Protein AF-A0A3B0WDI8-F1 (afdb_monomer)

Foldseek 3Di:
DKDKDAQCAEPVRLCRLVVVLVVVVVPEPQQFKKWKWAQPPDPPTDIDIDGSVCRSVDDGGRRIMMITHDNQWDDDPNDTDRDDPCPVVPCPVDDDDDPPDDDDDDPPCPPQNLLLVQQVVQQVDQPDDLVNSCVVSVHASLVSLVSQQPADPVRHSHLKHKFWQQDFPVVCLVLQLQLAWKWKWAADPVGDIDTDTAGSVQFDDDPQWTWGDDPPDIDIQRNVQFDIKMFMGRHLQWTKIFTGGPRSHGSMMMTFDDDPSHGDPRSVVSSVVCRVVRRDNPDDPD

Structure (mmCIF, N/CA/C/O backbone):
data_AF-A0A3B0WDI8-F1
#
_entry.id   AF-A0A3B0WDI8-F1
#
loop_
_atom_site.group_PDB
_atom_site.id
_atom_site.type_symbol
_atom_site.label_atom_id
_atom_site.label_alt_id
_atom_site.label_comp_id
_atom_site.label_asym_id
_atom_site.label_entity_id
_atom_site.label_seq_id
_atom_site.pdbx_PDB_ins_code
_atom_site.Cartn_x
_atom_site.Cartn_y
_atom_site.Cartn_z
_atom_site.occupancy
_atom_site.B_iso_or_equiv
_atom_site.auth_seq_id
_atom_site.auth_comp_id
_atom_site.auth_asym_id
_atom_site.auth_atom_id
_atom_site.pdbx_PDB_model_num
ATOM 1 N N . PHE A 1 1 ? -14.270 -6.058 16.116 1.00 86.12 1 PHE A N 1
ATOM 2 C CA . PHE A 1 1 ? -13.715 -5.374 17.309 1.00 86.12 1 PHE A CA 1
ATOM 3 C C . PHE A 1 1 ? -14.817 -4.843 18.223 1.00 86.12 1 PHE A C 1
ATOM 5 O O . PHE A 1 1 ? -15.905 -4.541 17.734 1.00 86.12 1 PHE A O 1
ATOM 12 N N . VAL A 1 2 ? -14.552 -4.747 19.533 1.00 94.25 2 VAL A N 1
ATOM 13 C CA . VAL A 1 2 ? -15.411 -4.011 20.490 1.00 94.25 2 VAL A CA 1
ATOM 14 C C . VAL A 1 2 ? -15.260 -2.514 20.213 1.00 94.25 2 VAL A C 1
ATOM 16 O O . VAL A 1 2 ? -14.166 -2.076 19.867 1.00 94.25 2 VAL A O 1
ATOM 19 N N . VAL A 1 3 ? -16.345 -1.747 20.315 1.00 97.19 3 VAL A N 1
ATOM 20 C CA . VAL A 1 3 ? -16.342 -0.291 20.087 1.00 97.19 3 VAL A CA 1
ATOM 21 C C . VAL A 1 3 ? -16.617 0.418 21.405 1.00 97.19 3 VAL A C 1
ATOM 23 O O . VAL A 1 3 ? -17.518 0.017 22.133 1.00 97.19 3 VAL A O 1
ATOM 26 N N . ALA A 1 4 ? -15.856 1.469 21.703 1.00 97.12 4 ALA A N 1
ATOM 27 C CA . ALA A 1 4 ? -16.081 2.327 22.859 1.00 97.12 4 ALA A CA 1
ATOM 28 C C . ALA A 1 4 ? -16.393 3.750 22.388 1.00 97.12 4 ALA A C 1
ATOM 30 O O . ALA A 1 4 ? -15.602 4.352 21.665 1.00 97.12 4 ALA A O 1
ATOM 31 N N . LEU A 1 5 ? -17.537 4.289 22.808 1.00 95.75 5 LEU A N 1
ATOM 32 C CA . LEU A 1 5 ? -17.910 5.681 22.581 1.00 95.75 5 LEU A CA 1
ATOM 33 C C . LEU A 1 5 ? -17.775 6.446 23.896 1.00 95.75 5 LEU A C 1
ATOM 35 O O . LEU A 1 5 ? -18.493 6.173 24.859 1.00 95.75 5 LEU A O 1
ATOM 39 N N . TYR A 1 6 ? -16.855 7.404 23.929 1.00 93.81 6 TYR A N 1
ATOM 40 C CA . TYR A 1 6 ? -16.596 8.252 25.089 1.00 93.81 6 TYR A CA 1
ATOM 41 C C . TYR A 1 6 ? -17.219 9.635 24.893 1.00 93.81 6 TYR A C 1
ATOM 43 O O . TYR A 1 6 ? -17.096 10.227 23.822 1.00 93.81 6 TYR A O 1
ATOM 51 N N . ASN A 1 7 ? -17.894 10.150 25.923 1.00 92.62 7 ASN A N 1
ATOM 52 C CA . ASN A 1 7 ? -18.640 11.413 25.885 1.00 92.62 7 ASN A CA 1
ATOM 53 C C . ASN A 1 7 ? -19.560 11.544 24.648 1.00 92.62 7 ASN A C 1
ATOM 55 O O . ASN A 1 7 ? -19.530 12.566 23.951 1.00 92.62 7 ASN A O 1
ATOM 59 N N . PRO A 1 8 ? -20.391 10.525 24.358 1.00 88.38 8 PRO A N 1
ATOM 60 C CA . PRO A 1 8 ? -21.071 10.377 23.072 1.00 88.38 8 PRO A CA 1
ATOM 61 C C . PRO A 1 8 ? -22.206 11.381 22.844 1.00 88.38 8 PRO A C 1
ATOM 63 O O . PRO A 1 8 ? -22.668 11.533 21.715 1.00 88.38 8 PRO A O 1
ATOM 66 N N . LYS A 1 9 ? -22.685 12.050 23.901 1.00 89.31 9 LYS A N 1
ATOM 67 C CA . LYS A 1 9 ? -23.821 12.971 23.826 1.00 89.31 9 LYS A CA 1
ATOM 68 C C . LYS A 1 9 ? -23.588 14.216 24.672 1.00 89.31 9 LYS A C 1
ATOM 70 O O . LYS A 1 9 ? -23.188 14.136 25.829 1.00 89.31 9 LYS A O 1
ATOM 75 N N . SER A 1 10 ? -23.867 15.382 24.103 1.00 87.81 10 SER A N 1
ATOM 76 C CA . SER A 1 10 ? -23.916 16.666 24.819 1.00 87.81 10 SER A CA 1
ATOM 77 C C . SER A 1 10 ? -25.180 17.431 24.428 1.00 87.81 10 SER A C 1
ATOM 79 O O . SER A 1 10 ? -25.917 16.983 23.554 1.00 87.81 10 SER A O 1
ATOM 81 N N . GLY A 1 11 ? -25.429 18.601 25.029 1.00 80.31 11 GLY A N 1
ATOM 82 C CA . GLY A 1 11 ? -26.616 19.408 24.706 1.00 80.31 11 GLY A CA 1
ATOM 83 C C . GLY A 1 11 ? -26.749 19.761 23.216 1.00 80.31 11 GLY A C 1
ATOM 84 O O . GLY A 1 11 ? -27.857 19.808 22.700 1.00 80.31 11 GLY A O 1
ATOM 85 N N . ARG A 1 12 ? -25.625 19.939 22.504 1.00 81.38 12 ARG A N 1
ATOM 86 C CA . ARG A 1 12 ? -25.597 20.256 21.059 1.00 81.38 12 ARG A CA 1
ATOM 87 C C . ARG A 1 12 ? -25.433 19.026 20.154 1.00 81.38 12 ARG A C 1
ATOM 89 O O . ARG A 1 12 ? -25.684 19.119 18.960 1.00 81.38 12 ARG A O 1
ATOM 96 N N . ARG A 1 13 ? -24.973 17.892 20.696 1.00 81.69 13 ARG A N 1
ATOM 97 C CA . ARG A 1 13 ? -24.629 16.667 19.950 1.00 81.69 13 ARG A CA 1
ATOM 98 C C . ARG A 1 13 ? -25.499 15.520 20.434 1.00 81.69 13 ARG A C 1
ATOM 100 O O . ARG A 1 13 ? -25.087 14.743 21.292 1.00 81.69 13 ARG A O 1
ATOM 107 N N . THR A 1 14 ? -26.736 15.491 19.959 1.00 84.88 14 THR A N 1
ATOM 108 C CA . THR A 1 14 ? -27.755 14.540 20.418 1.00 84.88 14 THR A CA 1
ATOM 109 C C . THR A 1 14 ? -28.024 13.415 19.423 1.00 84.88 14 THR A C 1
ATOM 111 O O . THR A 1 14 ? -28.445 12.344 19.853 1.00 84.88 14 THR A O 1
ATOM 114 N N . GLN A 1 15 ? -27.745 13.628 18.132 1.00 88.81 15 GLN A N 1
ATOM 115 C CA . GLN A 1 15 ? -28.073 12.696 17.044 1.00 88.81 15 GLN A CA 1
ATOM 116 C C . GLN A 1 15 ? -26.987 11.646 16.781 1.00 88.81 15 GLN A C 1
ATOM 118 O O . GLN A 1 15 ? -27.281 10.564 16.287 1.00 88.81 15 GLN A O 1
ATOM 123 N N . GLN A 1 16 ? -25.735 11.918 17.152 1.00 90.62 16 GLN A N 1
ATOM 124 C CA . GLN A 1 16 ? -24.590 11.053 16.851 1.00 90.62 16 GLN A CA 1
ATOM 125 C C . GLN A 1 16 ? -24.744 9.650 17.445 1.00 90.62 16 GLN A C 1
ATOM 127 O O . GLN A 1 16 ? -24.343 8.678 16.818 1.00 90.62 16 GLN A O 1
ATOM 132 N N . ILE A 1 17 ? -25.349 9.530 18.631 1.00 93.62 17 ILE A N 1
ATOM 133 C CA . ILE A 1 17 ? -25.578 8.223 19.260 1.00 93.62 17 ILE A CA 1
ATOM 134 C C . ILE A 1 17 ? -26.649 7.405 18.527 1.00 93.62 17 ILE A C 1
ATOM 136 O O . ILE A 1 17 ? -26.516 6.190 18.401 1.00 93.62 17 ILE A O 1
ATOM 140 N N . VAL A 1 18 ? -27.677 8.076 17.998 1.00 92.56 18 VAL A N 1
ATOM 141 C CA . VAL A 1 18 ? -28.734 7.449 17.193 1.00 92.56 18 VAL A CA 1
ATOM 142 C C . VAL A 1 18 ? -28.145 6.964 15.872 1.00 92.56 18 VAL A C 1
ATOM 144 O O . VAL A 1 18 ? -28.384 5.832 15.459 1.00 92.56 18 VAL A O 1
ATOM 147 N N . GLU A 1 19 ? -27.311 7.794 15.250 1.00 93.75 19 GLU A N 1
ATOM 148 C CA . GLU A 1 19 ? -26.647 7.456 13.998 1.00 93.75 19 GLU A CA 1
ATOM 149 C C . GLU A 1 19 ? -25.617 6.334 14.175 1.00 93.75 19 GLU A C 1
ATOM 151 O O . GLU A 1 19 ? -25.572 5.401 13.375 1.00 93.75 19 GLU A O 1
ATOM 156 N N . ALA A 1 20 ? -24.855 6.351 15.273 1.00 94.00 20 ALA A N 1
ATOM 157 C CA . ALA A 1 20 ? -23.949 5.263 15.624 1.00 94.00 20 ALA A CA 1
ATOM 158 C C . ALA A 1 20 ? -24.701 3.933 15.777 1.00 94.00 20 ALA A C 1
ATOM 160 O O . ALA A 1 20 ? -24.260 2.926 15.224 1.00 94.00 20 ALA A O 1
ATOM 161 N N . GLN A 1 21 ? -25.855 3.923 16.461 1.00 96.19 21 GLN A N 1
ATOM 162 C CA . GLN A 1 21 ? -26.705 2.731 16.542 1.00 96.19 21 GLN A CA 1
ATOM 163 C C . GLN A 1 21 ? -27.130 2.252 15.153 1.00 96.19 21 GLN A C 1
ATOM 165 O O . GLN A 1 21 ? -26.982 1.073 14.837 1.00 96.19 21 GLN A O 1
ATOM 170 N N . ARG A 1 22 ? -27.648 3.167 14.324 1.00 94.88 22 ARG A N 1
ATOM 171 C CA . ARG A 1 22 ? -28.143 2.864 12.977 1.00 94.88 22 ARG A CA 1
ATOM 172 C C . ARG A 1 22 ? -27.064 2.214 12.116 1.00 94.88 22 ARG A C 1
ATOM 174 O O . ARG A 1 22 ? -27.342 1.216 11.461 1.00 94.88 22 ARG A O 1
ATOM 181 N N . ILE A 1 23 ? -25.849 2.761 12.131 1.00 92.62 23 ILE A N 1
ATOM 182 C CA . ILE A 1 23 ? -24.706 2.221 11.386 1.00 92.62 23 ILE A CA 1
ATOM 183 C C . ILE A 1 23 ? -24.308 0.854 11.945 1.00 92.62 23 ILE A C 1
ATOM 185 O O . ILE A 1 23 ? -24.136 -0.093 11.186 1.00 92.62 23 ILE A O 1
ATOM 189 N N . LEU A 1 24 ? -24.187 0.714 13.266 1.00 95.56 24 LEU A N 1
ATOM 190 C CA . LEU A 1 24 ? -23.742 -0.542 13.875 1.00 95.56 24 LEU A CA 1
ATOM 191 C C . LEU A 1 24 ? -24.730 -1.693 13.648 1.00 95.56 24 LEU A C 1
ATOM 193 O O . LEU A 1 24 ? -24.280 -2.813 13.419 1.00 95.56 24 LEU A O 1
ATOM 197 N N . LEU A 1 25 ? -26.039 -1.426 13.640 1.00 95.06 25 LEU A N 1
ATOM 198 C CA . LEU A 1 25 ? -27.076 -2.421 13.335 1.00 95.06 25 LEU A CA 1
ATOM 199 C C . LEU A 1 25 ? -27.020 -2.952 11.894 1.00 95.06 25 LEU A C 1
ATOM 201 O O . LEU A 1 25 ? -27.564 -4.018 11.630 1.00 95.06 25 LEU A O 1
ATOM 205 N N . GLN A 1 26 ? -26.342 -2.268 10.966 1.00 93.12 26 GLN A N 1
ATOM 206 C CA . GLN A 1 26 ? -26.117 -2.800 9.613 1.00 93.12 26 GLN A CA 1
ATOM 207 C C . GLN A 1 26 ? -25.105 -3.955 9.599 1.00 93.12 26 GLN A C 1
ATOM 209 O O . GLN A 1 26 ? -25.111 -4.762 8.675 1.00 93.12 26 GLN A O 1
ATOM 214 N N . TYR A 1 27 ? -24.238 -4.041 10.614 1.00 91.50 27 TYR A N 1
ATOM 215 C CA . TYR A 1 27 ? -23.109 -4.982 10.650 1.00 91.50 27 TYR A CA 1
ATOM 216 C C . TYR A 1 27 ? -23.094 -5.881 11.892 1.00 91.50 27 TYR A C 1
ATOM 218 O O . TYR A 1 27 ? -22.251 -6.773 12.003 1.00 91.50 27 TYR A O 1
ATOM 226 N N . ARG A 1 28 ? -23.977 -5.637 12.865 1.00 92.00 28 ARG A N 1
ATOM 227 C CA . ARG A 1 28 ? -24.057 -6.370 14.133 1.00 92.00 28 ARG A CA 1
ATOM 228 C C . ARG A 1 28 ? -25.488 -6.814 14.387 1.00 92.00 28 ARG A C 1
ATOM 230 O O . ARG A 1 28 ? -26.433 -6.135 14.001 1.00 92.00 28 ARG A O 1
ATOM 237 N N . LYS A 1 29 ? -25.634 -7.943 15.081 1.00 93.38 29 LYS A N 1
ATOM 238 C CA . LYS A 1 29 ? -26.945 -8.459 15.493 1.00 93.38 29 LYS A CA 1
ATOM 239 C C . LYS A 1 29 ? -27.630 -7.465 16.444 1.00 93.38 29 LYS A C 1
ATOM 241 O O . LYS A 1 29 ? -26.920 -6.908 17.290 1.00 93.38 29 LYS A O 1
ATOM 246 N N . PRO A 1 30 ? -28.959 -7.276 16.382 1.00 97.38 30 PRO A N 1
ATOM 247 C CA . PRO A 1 30 ? -29.676 -6.413 17.325 1.00 97.38 30 PRO A CA 1
ATOM 248 C C . PRO A 1 30 ? -29.415 -6.778 18.796 1.00 97.38 30 PRO A C 1
ATOM 250 O O . PRO A 1 30 ? -29.266 -5.896 19.633 1.00 97.38 30 PRO A O 1
ATOM 253 N N . GLU A 1 31 ? -29.221 -8.065 19.096 1.00 97.25 31 GLU A N 1
ATOM 254 C CA . GLU A 1 31 ? -28.977 -8.598 20.446 1.00 97.25 31 GLU A CA 1
ATOM 255 C C . GLU A 1 31 ? -27.552 -8.368 20.963 1.00 97.25 31 GLU A C 1
ATOM 257 O O . GLU A 1 31 ? -27.239 -8.769 22.083 1.00 97.25 31 GLU A O 1
ATOM 262 N N . THR A 1 32 ? -26.670 -7.763 20.162 1.00 97.69 32 THR A N 1
ATOM 263 C CA . THR A 1 32 ? -25.286 -7.497 20.566 1.00 97.69 32 THR A CA 1
ATOM 264 C C . THR A 1 32 ? -25.260 -6.749 21.903 1.00 97.69 32 THR A C 1
ATOM 266 O O . THR A 1 32 ? -25.856 -5.672 21.987 1.00 97.69 32 THR A O 1
ATOM 269 N N . PRO A 1 33 ? -24.564 -7.266 22.933 1.00 98.25 33 PRO A N 1
ATOM 270 C CA . PRO A 1 33 ? -24.547 -6.622 24.237 1.00 98.25 33 PRO A CA 1
ATOM 271 C C . PRO A 1 33 ? -23.914 -5.229 24.187 1.00 98.25 33 PRO A C 1
ATOM 273 O O . PRO A 1 33 ? -22.880 -5.017 23.539 1.00 98.25 33 PRO A O 1
ATOM 276 N N . VAL A 1 34 ? -24.521 -4.289 24.906 1.00 98.25 34 VAL A N 1
ATOM 277 C CA . VAL A 1 34 ? -24.038 -2.921 25.086 1.00 98.25 34 VAL A CA 1
ATOM 278 C C . VAL A 1 34 ? -24.032 -2.576 26.571 1.00 98.25 34 VAL A C 1
ATOM 280 O O . VAL A 1 34 ? -25.055 -2.689 27.242 1.00 98.25 34 VAL A O 1
ATOM 283 N N . ALA A 1 35 ? -22.894 -2.101 27.077 1.00 97.94 35 ALA A N 1
ATOM 284 C CA . ALA A 1 35 ? -22.786 -1.540 28.419 1.00 97.94 35 ALA A CA 1
ATOM 285 C C . ALA A 1 35 ? -22.784 -0.010 28.358 1.00 97.94 35 ALA A C 1
ATOM 287 O O . ALA A 1 35 ? -21.954 0.600 27.682 1.00 97.94 35 ALA A O 1
ATOM 288 N N . ILE A 1 36 ? -23.681 0.618 29.106 1.00 97.62 36 ILE A N 1
ATOM 289 C CA . ILE A 1 36 ? -23.782 2.066 29.261 1.00 97.62 36 ILE A CA 1
ATOM 290 C C . ILE A 1 36 ? -23.321 2.404 30.672 1.00 97.62 36 ILE A C 1
ATOM 292 O O . ILE A 1 36 ? -24.013 2.134 31.651 1.00 97.62 36 ILE A O 1
ATOM 296 N N . VAL A 1 37 ? -22.133 2.992 30.773 1.00 97.44 37 VAL A N 1
ATOM 297 C CA . VAL A 1 37 ? -21.481 3.314 32.042 1.00 97.44 37 VAL A CA 1
ATOM 298 C C . VAL A 1 37 ? -21.510 4.822 32.237 1.00 97.44 37 VAL A C 1
ATOM 300 O O . VAL A 1 37 ? -20.771 5.562 31.589 1.00 97.44 37 VAL A O 1
ATOM 303 N N . LYS A 1 38 ? -22.371 5.304 33.129 1.00 97.00 38 LYS A N 1
ATOM 304 C CA . LYS A 1 38 ? -22.439 6.713 33.525 1.00 97.00 38 LYS A CA 1
ATOM 305 C C . LYS A 1 38 ? -21.546 6.953 34.736 1.00 97.00 38 LYS A C 1
ATOM 307 O O . LYS A 1 38 ? -21.609 6.190 35.692 1.00 97.00 38 LYS A O 1
ATOM 312 N N . SER A 1 39 ? -20.776 8.041 34.712 1.00 96.00 39 SER A N 1
ATOM 313 C CA . SER A 1 39 ? -19.958 8.514 35.836 1.00 96.00 39 SER A CA 1
ATOM 314 C C . SER A 1 39 ? -19.034 7.429 36.406 1.00 96.00 39 SER A C 1
ATOM 316 O O . SER A 1 39 ? -18.967 7.257 37.620 1.00 96.00 39 SER A O 1
ATOM 318 N N . ALA A 1 40 ? -18.347 6.688 35.529 1.00 93.94 40 ALA A N 1
ATOM 319 C CA . ALA A 1 40 ? -17.441 5.605 35.918 1.00 93.94 40 ALA A CA 1
ATOM 320 C C . ALA A 1 40 ? -16.462 6.045 37.026 1.00 93.94 40 ALA A C 1
ATOM 322 O O . ALA A 1 40 ? -15.873 7.124 36.931 1.00 93.94 40 ALA A O 1
ATOM 323 N N . TYR A 1 41 ? -16.295 5.207 38.053 1.00 93.62 41 TYR A N 1
ATOM 324 C CA . TYR A 1 41 ? -15.448 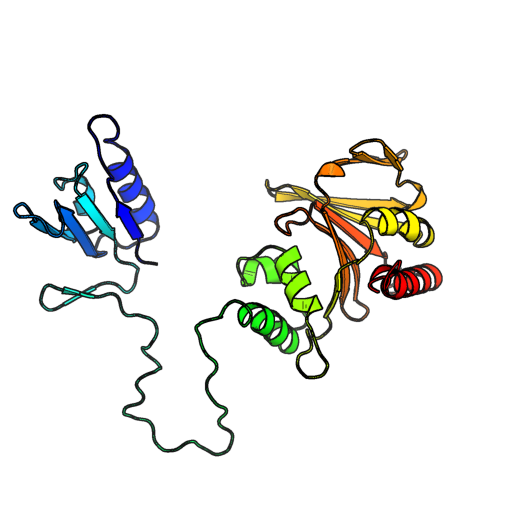5.428 39.233 1.00 93.62 41 TYR A CA 1
ATOM 325 C C . TYR A 1 41 ? -15.755 6.711 40.027 1.00 93.62 41 TYR A C 1
ATOM 327 O O . TYR A 1 41 ? -14.876 7.287 40.665 1.00 93.62 41 TYR A O 1
ATOM 335 N N . ARG A 1 42 ? -17.009 7.175 40.005 1.00 94.94 42 ARG A N 1
ATOM 336 C CA . ARG A 1 42 ? -17.505 8.284 40.837 1.00 94.94 42 ARG A CA 1
ATOM 337 C C . ARG A 1 42 ? -18.714 7.828 41.648 1.00 94.94 42 ARG A C 1
ATOM 339 O O . ARG A 1 42 ? -19.342 6.831 41.313 1.00 94.94 42 ARG A O 1
ATOM 346 N N . GLU A 1 43 ? -19.077 8.594 42.673 1.00 95.00 43 GLU A N 1
ATOM 347 C CA . GLU A 1 43 ? -20.213 8.292 43.561 1.00 95.00 43 GLU A CA 1
ATOM 348 C C . GLU A 1 43 ? -21.525 8.053 42.791 1.00 95.00 43 GLU A C 1
ATOM 350 O O . GLU A 1 43 ? -22.267 7.121 43.077 1.00 95.00 43 GLU A O 1
ATOM 355 N N . ALA A 1 44 ? -21.770 8.833 41.734 1.00 95.25 44 ALA A N 1
ATOM 356 C CA . ALA A 1 44 ? -22.957 8.710 40.887 1.00 95.25 44 ALA A CA 1
ATOM 357 C C . ALA A 1 44 ? -22.833 7.649 39.770 1.00 95.25 44 ALA A C 1
ATOM 359 O O . ALA A 1 44 ? -23.494 7.787 38.731 1.00 95.25 44 ALA A O 1
ATOM 360 N N . GLN A 1 45 ? -21.957 6.646 39.920 1.00 97.44 45 GLN A N 1
ATOM 361 C CA . GLN A 1 45 ? -21.776 5.598 38.916 1.00 97.44 45 GLN A CA 1
ATOM 362 C C . GLN A 1 45 ? -23.074 4.812 38.712 1.00 97.44 45 GLN A C 1
ATOM 364 O O . GLN A 1 45 ? -23.699 4.340 39.658 1.00 97.44 45 GLN A O 1
ATOM 369 N N . ASN A 1 46 ? -23.450 4.613 37.453 1.00 96.38 46 ASN A N 1
ATOM 370 C CA . ASN A 1 46 ? -24.551 3.733 37.089 1.00 96.38 46 ASN A CA 1
ATOM 371 C C . ASN A 1 46 ? -24.179 2.940 35.836 1.00 96.38 46 ASN A C 1
ATOM 373 O O . ASN A 1 46 ? -23.681 3.515 34.867 1.00 96.38 46 ASN A O 1
ATOM 377 N N . ILE A 1 47 ? -24.393 1.627 35.879 1.00 95.81 47 ILE A N 1
ATOM 378 C CA . ILE A 1 47 ? -24.100 0.711 34.779 1.00 95.81 47 ILE A CA 1
ATOM 379 C C . ILE A 1 47 ? -25.416 0.088 34.340 1.00 95.81 47 ILE A C 1
ATOM 381 O O . ILE A 1 47 ? -26.126 -0.499 35.154 1.00 95.81 47 ILE A O 1
ATOM 385 N N . GLN A 1 48 ? -25.718 0.209 33.053 1.00 95.69 48 GLN A N 1
ATOM 386 C CA . GLN A 1 48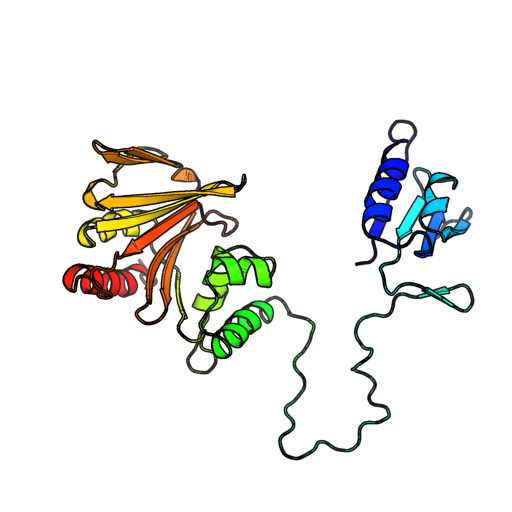 ? -26.871 -0.419 32.428 1.00 95.69 48 GLN A CA 1
ATOM 387 C C . GLN A 1 48 ? -26.387 -1.325 31.295 1.00 95.69 48 GLN A C 1
ATOM 389 O O . GLN A 1 48 ? -25.605 -0.891 30.452 1.00 95.69 48 GLN A O 1
ATOM 394 N N . MET A 1 49 ? -26.853 -2.572 31.278 1.00 96.44 49 MET A N 1
ATOM 395 C CA . MET A 1 49 ? -26.619 -3.514 30.182 1.00 96.44 49 MET A CA 1
ATOM 396 C C . MET A 1 49 ? -27.881 -3.584 29.324 1.00 96.44 49 MET A C 1
ATOM 398 O O . MET A 1 49 ? -28.967 -3.773 29.870 1.00 96.44 49 MET A O 1
ATOM 402 N N . VAL A 1 50 ? -27.747 -3.407 28.012 1.00 97.12 50 VAL A N 1
ATOM 403 C CA . VAL A 1 50 ? -28.859 -3.412 27.044 1.00 97.12 50 VAL A CA 1
ATOM 404 C C . VAL A 1 50 ? -28.467 -4.109 25.747 1.00 97.12 50 VAL A C 1
ATOM 406 O O . VAL A 1 50 ? -27.288 -4.403 25.524 1.00 97.12 50 VAL A O 1
ATOM 409 N N . ARG A 1 51 ? -29.449 -4.362 24.880 1.00 97.88 51 ARG A N 1
ATOM 410 C CA . ARG A 1 51 ? -29.209 -4.783 23.495 1.00 97.88 51 ARG A CA 1
ATOM 411 C C . ARG A 1 51 ? -28.875 -3.574 22.615 1.00 97.88 51 ARG A C 1
ATOM 413 O O . ARG A 1 51 ? -29.180 -2.427 22.947 1.00 97.88 51 ARG A O 1
ATOM 420 N N . LEU A 1 52 ? -28.209 -3.814 21.487 1.00 98.31 52 LEU A N 1
ATOM 421 C CA . LEU A 1 52 ? -27.768 -2.750 20.583 1.00 98.31 52 LEU A CA 1
ATOM 422 C C . LEU A 1 52 ? -28.942 -1.972 19.976 1.00 98.31 52 LEU A C 1
ATOM 424 O O . LEU A 1 52 ? -28.821 -0.772 19.749 1.00 98.31 52 LEU A O 1
ATOM 428 N N . ASP A 1 53 ? -30.076 -2.619 19.728 1.00 97.81 53 ASP A N 1
ATOM 429 C CA . ASP A 1 53 ? -31.290 -1.966 19.227 1.00 97.81 53 ASP A CA 1
ATOM 430 C C . ASP A 1 53 ? -32.004 -1.080 20.265 1.00 97.81 53 ASP A C 1
ATOM 432 O O . ASP A 1 53 ? -32.675 -0.122 19.876 1.00 97.81 53 ASP A O 1
ATOM 436 N N . GLU A 1 54 ? -31.781 -1.319 21.557 1.00 97.56 54 GLU A N 1
ATOM 437 C CA . GLU A 1 54 ? -32.316 -0.547 22.693 1.00 97.56 54 GLU A CA 1
ATOM 438 C C . GLU A 1 54 ? -31.397 0.619 23.119 1.00 97.56 54 GLU A C 1
ATOM 440 O O . GLU A 1 54 ? -31.771 1.476 23.926 1.00 97.56 54 GLU A O 1
ATOM 445 N N . MET A 1 55 ? -30.168 0.673 22.592 1.00 96.25 55 MET A N 1
ATOM 446 C CA . MET A 1 55 ? -29.112 1.581 23.057 1.00 96.25 55 MET A CA 1
ATOM 447 C C . MET A 1 55 ? -29.523 3.066 23.038 1.00 96.25 55 MET A C 1
ATOM 449 O O . MET A 1 55 ? -29.215 3.808 23.973 1.00 96.25 55 MET A O 1
ATOM 453 N N . LYS A 1 56 ? -30.213 3.527 21.991 1.00 91.25 56 LYS A N 1
ATOM 454 C CA . LYS A 1 56 ? -30.597 4.935 21.789 1.00 91.25 56 LYS A CA 1
ATOM 455 C C . LYS A 1 56 ? -31.640 5.425 22.792 1.00 91.25 56 LYS A C 1
ATOM 457 O O . LYS A 1 56 ? -31.700 6.629 23.045 1.00 91.25 56 LYS A O 1
ATOM 462 N N . ASP A 1 57 ? -32.431 4.513 23.352 1.00 93.38 57 ASP A N 1
ATOM 463 C CA . ASP A 1 57 ? -33.524 4.828 24.277 1.00 93.38 57 ASP A CA 1
ATOM 464 C C . ASP A 1 57 ? -33.005 5.015 25.715 1.00 93.38 57 ASP A C 1
ATOM 466 O O . ASP A 1 57 ? -33.716 5.472 26.613 1.00 93.38 57 ASP A O 1
ATOM 470 N N . CYS A 1 58 ? -31.721 4.727 25.935 1.00 94.81 58 CYS A N 1
ATOM 471 C CA . CYS A 1 58 ? -31.066 4.848 27.224 1.00 94.81 58 CYS A CA 1
ATOM 472 C C . CYS A 1 58 ? -30.619 6.283 27.544 1.00 94.81 58 CYS A C 1
ATOM 474 O O . CYS A 1 58 ? -30.333 7.117 26.676 1.00 94.81 58 CYS A O 1
ATOM 476 N N . LYS A 1 59 ? -30.476 6.574 28.844 1.00 92.06 59 LYS A N 1
ATOM 477 C CA . LYS A 1 59 ? -29.996 7.876 29.338 1.00 92.06 59 LYS A CA 1
ATOM 478 C C . LYS A 1 59 ? -28.487 8.030 29.128 1.00 92.06 59 LYS A C 1
ATOM 480 O O . LYS A 1 59 ? -27.688 7.819 30.037 1.00 92.06 59 LYS A O 1
ATOM 485 N N . ILE A 1 60 ? -28.112 8.463 27.930 1.00 94.50 60 ILE A N 1
ATOM 486 C CA . ILE A 1 60 ? -26.726 8.713 27.525 1.00 94.50 60 ILE A CA 1
ATOM 487 C C . ILE A 1 60 ? -26.433 10.221 27.555 1.00 94.50 60 ILE A C 1
ATOM 489 O O . ILE A 1 60 ? -27.182 11.022 26.991 1.00 94.50 60 ILE A O 1
ATOM 493 N N . GLY A 1 61 ? -25.338 10.617 28.208 1.00 92.56 61 GLY A N 1
ATOM 494 C CA . GLY A 1 61 ? -24.926 12.017 28.338 1.00 92.56 61 GLY A CA 1
ATOM 495 C C . GLY A 1 61 ? -23.412 12.217 28.262 1.00 92.56 61 GLY A C 1
ATOM 496 O O . GLY A 1 61 ? -22.669 11.337 27.832 1.00 92.56 61 GLY A O 1
ATOM 497 N N . MET A 1 62 ? -22.949 13.390 28.703 1.00 92.12 62 MET A N 1
ATOM 498 C CA . MET A 1 62 ? -21.542 13.790 28.556 1.00 92.12 62 MET A CA 1
ATOM 499 C C . MET A 1 62 ? -20.584 13.087 29.520 1.00 92.12 62 MET A C 1
ATOM 501 O O . MET A 1 62 ? -19.383 13.248 29.381 1.00 92.12 62 MET A O 1
ATOM 505 N N . LEU A 1 63 ? -21.110 12.372 30.518 1.00 94.69 63 LEU A N 1
ATOM 506 C CA . LEU A 1 63 ? -20.343 11.589 31.493 1.00 94.69 63 LEU A CA 1
ATOM 507 C C . LEU A 1 63 ? -20.551 10.085 31.281 1.00 94.69 63 LEU A C 1
ATOM 509 O O . LEU A 1 63 ? -20.421 9.303 32.220 1.00 94.69 63 LEU A O 1
ATOM 513 N N . THR A 1 64 ? -20.963 9.688 30.079 1.00 96.44 64 THR A N 1
ATOM 514 C CA . THR A 1 64 ? -21.271 8.301 29.742 1.00 96.44 64 THR A CA 1
ATOM 515 C C . THR A 1 64 ? -20.190 7.732 28.831 1.00 96.44 64 THR A C 1
ATOM 517 O O . THR A 1 64 ? -19.796 8.370 27.858 1.00 96.44 64 THR A O 1
ATOM 520 N N . THR A 1 65 ? -19.769 6.506 29.115 1.00 97.25 65 THR A N 1
ATOM 521 C CA . THR A 1 65 ? -19.028 5.649 28.190 1.00 97.25 65 THR A CA 1
ATOM 522 C C . THR A 1 65 ? -19.958 4.536 27.732 1.00 97.25 65 THR A C 1
ATOM 524 O O . THR A 1 65 ? -20.591 3.885 28.562 1.00 97.25 65 THR A O 1
ATOM 527 N N . VAL A 1 66 ? -20.054 4.315 26.423 1.00 97.81 66 VAL A N 1
ATOM 528 C CA . VAL A 1 66 ? -20.846 3.226 25.838 1.00 97.81 66 VAL A CA 1
ATOM 529 C C . VAL A 1 66 ? -19.892 2.192 25.252 1.00 97.81 66 VAL A C 1
ATOM 531 O O . VAL A 1 66 ? -19.105 2.518 24.366 1.00 97.81 66 VAL A O 1
ATOM 534 N N . LEU A 1 67 ? -19.945 0.960 25.750 1.00 97.94 67 LEU A N 1
ATOM 535 C CA . LEU A 1 67 ? -19.165 -0.173 25.258 1.00 97.94 67 LEU A CA 1
ATOM 536 C C . LEU A 1 67 ? -20.075 -1.089 24.448 1.00 97.94 67 LEU A C 1
ATOM 538 O O . LEU A 1 67 ? -21.059 -1.597 24.969 1.00 97.94 67 LEU A O 1
ATOM 542 N N . ILE A 1 68 ? -19.737 -1.314 23.183 1.00 98.25 68 ILE A N 1
ATOM 543 C CA . ILE A 1 68 ? -20.544 -2.078 22.232 1.00 98.25 68 ILE A CA 1
ATOM 544 C C . ILE A 1 68 ? -19.780 -3.341 21.851 1.00 98.25 68 ILE A C 1
ATOM 546 O O . ILE A 1 68 ? -18.723 -3.283 21.204 1.00 98.25 68 ILE A O 1
ATOM 550 N N . GLY A 1 69 ? -20.335 -4.484 22.253 1.00 96.88 69 GLY A N 1
ATOM 551 C CA . GLY A 1 69 ? -19.780 -5.811 22.023 1.00 96.88 69 GLY A CA 1
ATOM 552 C C . GLY A 1 69 ? -19.614 -6.129 20.543 1.00 96.88 69 GLY A C 1
ATOM 553 O O . GLY A 1 69 ? -20.292 -5.553 19.700 1.00 96.88 69 GLY A O 1
ATOM 554 N N . ASN A 1 70 ? -18.685 -7.012 20.196 1.00 93.31 70 ASN A N 1
ATOM 555 C CA . ASN A 1 70 ? -18.526 -7.520 18.834 1.00 93.31 70 ASN A CA 1
ATOM 556 C C . ASN A 1 70 ? -19.384 -8.784 18.608 1.00 93.31 70 ASN A C 1
ATOM 558 O O . ASN A 1 70 ? -20.180 -9.159 19.462 1.00 93.31 70 ASN A O 1
ATOM 562 N N . SER A 1 71 ? -19.206 -9.454 17.467 1.00 87.69 71 SER A N 1
ATOM 563 C CA . SER A 1 71 ? -19.946 -10.671 17.095 1.00 87.69 71 SER A CA 1
ATOM 564 C C . SER A 1 71 ? -19.766 -11.865 18.042 1.00 87.69 71 SER A C 1
ATOM 566 O O . SER A 1 71 ? -20.553 -12.803 17.979 1.00 87.69 71 SER A O 1
ATOM 568 N N . SER A 1 72 ? -18.735 -11.850 18.884 1.00 88.94 72 SER A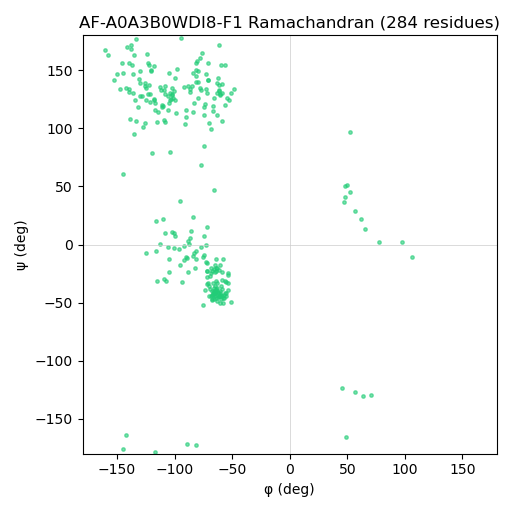 N 1
ATOM 569 C CA . SER A 1 72 ? -18.425 -12.887 19.872 1.00 88.94 72 SER A CA 1
ATOM 570 C C . SER A 1 72 ? -18.750 -12.451 21.301 1.00 88.94 72 SER A C 1
ATOM 572 O O . SER A 1 72 ? -18.542 -13.229 22.224 1.00 88.94 72 SER A O 1
ATOM 574 N N . THR A 1 73 ? -19.218 -11.218 21.512 1.00 94.25 73 THR A N 1
ATOM 575 C CA . THR A 1 73 ? -19.566 -10.728 22.846 1.00 94.25 73 THR A CA 1
ATOM 576 C C . THR A 1 73 ? -20.910 -11.293 23.297 1.00 94.25 73 THR A C 1
ATOM 578 O O . THR A 1 73 ? -21.889 -11.219 22.558 1.00 94.25 73 THR A O 1
ATOM 581 N N . TYR A 1 74 ? -20.970 -11.798 24.526 1.00 92.31 74 TYR A N 1
ATOM 582 C CA . TYR A 1 74 ? -22.185 -12.314 25.156 1.00 92.31 74 TYR A CA 1
ATOM 583 C C . TYR A 1 74 ? -22.281 -11.867 26.621 1.00 92.31 74 TYR A C 1
ATOM 585 O O . TYR A 1 74 ? -21.324 -11.332 27.184 1.00 92.31 74 TYR A O 1
ATOM 593 N N . MET A 1 75 ? -23.454 -12.063 27.223 1.00 91.56 75 MET A N 1
ATOM 594 C CA . MET A 1 75 ? -23.681 -11.845 28.652 1.00 91.56 75 MET A CA 1
ATOM 595 C C . MET A 1 75 ? -23.647 -13.185 29.385 1.00 91.56 75 MET A C 1
ATOM 597 O O . MET A 1 75 ? -24.318 -14.120 28.956 1.00 91.56 75 MET A O 1
ATOM 601 N N . ASP A 1 76 ? -22.906 -13.269 30.485 1.00 88.50 76 ASP A N 1
ATOM 602 C CA . ASP A 1 76 ? -22.877 -14.445 31.358 1.00 88.50 76 ASP A CA 1
ATOM 603 C C . ASP A 1 76 ? -22.649 -14.021 32.809 1.00 88.50 76 ASP A C 1
ATOM 605 O O . ASP A 1 76 ? -21.824 -13.153 33.081 1.00 88.50 76 ASP A O 1
ATOM 609 N N . GLN A 1 77 ? -23.435 -14.575 33.733 1.00 90.12 77 GLN A N 1
ATOM 610 C CA . GLN A 1 77 ? -23.409 -14.234 35.166 1.00 90.12 77 GLN A CA 1
ATOM 611 C C . GLN A 1 77 ? -23.408 -12.716 35.465 1.00 90.12 77 GLN A C 1
ATOM 613 O O . GLN A 1 77 ? -22.754 -12.240 36.390 1.00 90.12 77 GLN A O 1
ATOM 618 N N . GLY A 1 78 ? -24.135 -11.928 34.663 1.00 84.56 78 GLY A N 1
ATOM 619 C CA . GLY A 1 78 ? -24.192 -10.463 34.793 1.00 84.56 78 GLY A CA 1
ATOM 620 C C . GLY A 1 78 ? -22.968 -9.717 34.243 1.00 84.56 78 GLY A C 1
ATOM 621 O O . GLY A 1 78 ? -22.921 -8.488 34.304 1.00 84.56 78 GLY A O 1
ATOM 622 N N . LEU A 1 79 ? -22.000 -10.428 33.666 1.00 87.25 79 LEU A N 1
ATOM 623 C CA . LEU A 1 79 ? -20.804 -9.881 33.037 1.00 87.25 79 LEU A CA 1
ATOM 624 C C . LEU A 1 79 ? -20.961 -9.833 31.516 1.00 87.25 79 LEU A C 1
ATOM 626 O O . LEU A 1 79 ? -21.517 -10.738 30.900 1.00 87.25 79 LEU A O 1
ATOM 630 N N . MET A 1 80 ? -20.422 -8.780 30.902 1.00 92.81 80 MET A N 1
ATOM 631 C CA . MET A 1 80 ? -20.300 -8.662 29.449 1.00 92.81 80 MET A CA 1
ATOM 632 C C . MET A 1 80 ? -18.950 -9.238 29.018 1.00 92.81 80 MET A C 1
ATOM 634 O O . MET A 1 80 ? -17.905 -8.609 29.198 1.00 92.81 80 MET A O 1
ATOM 638 N N . ILE A 1 81 ? -18.964 -10.441 28.454 1.00 92.31 81 ILE A N 1
ATOM 639 C CA . ILE A 1 81 ? -17.763 -11.201 28.115 1.00 92.31 81 ILE A CA 1
ATOM 640 C C . ILE A 1 81 ? -17.514 -11.103 26.618 1.00 92.31 81 ILE A C 1
ATOM 642 O O . ILE A 1 81 ? -18.367 -11.435 25.802 1.00 92.31 81 ILE A O 1
ATOM 646 N N . THR A 1 82 ? -16.315 -10.664 26.241 1.00 92.19 82 THR A N 1
ATOM 647 C CA . THR A 1 82 ? -15.831 -10.775 24.861 1.00 92.19 82 THR A CA 1
ATOM 648 C C . THR A 1 82 ? -14.630 -11.707 24.844 1.00 92.19 82 THR A C 1
ATOM 650 O O . THR A 1 82 ? -13.547 -11.282 25.261 1.00 92.19 82 THR A O 1
ATOM 653 N N . PRO A 1 83 ? -14.781 -12.953 24.363 1.00 85.31 83 PRO A N 1
ATOM 654 C CA . PRO A 1 83 ? -13.663 -13.861 24.194 1.00 85.31 83 PRO A CA 1
ATOM 655 C C . PRO A 1 83 ? -12.586 -13.199 23.343 1.00 85.31 83 PRO A C 1
ATOM 657 O O . PRO A 1 83 ? -12.837 -12.714 22.237 1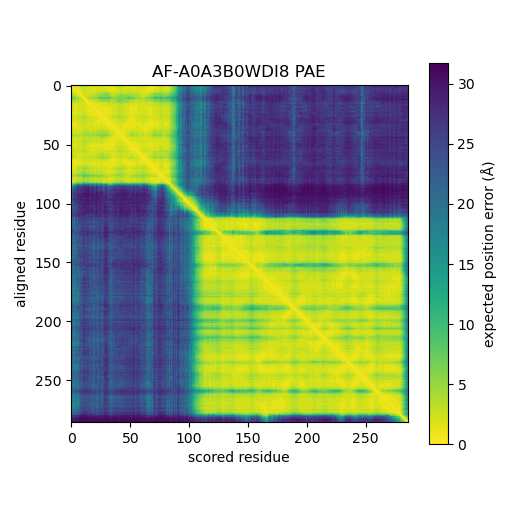.00 85.31 83 PRO A O 1
ATOM 660 N N . ARG A 1 84 ? -11.366 -13.162 23.869 1.00 69.44 84 ARG A N 1
ATOM 661 C CA . ARG A 1 84 ? -10.186 -12.900 23.046 1.00 69.44 84 ARG A CA 1
ATOM 662 C C . ARG A 1 84 ? -9.800 -14.212 22.370 1.00 69.44 84 ARG A C 1
ATOM 664 O O . ARG A 1 84 ? -10.055 -15.273 22.932 1.00 69.44 84 ARG A O 1
ATOM 671 N N . GLY A 1 85 ? -9.205 -14.141 21.179 1.00 58.38 85 GLY A N 1
ATOM 672 C CA . GLY A 1 85 ? -8.827 -15.283 20.330 1.00 58.38 85 GLY A CA 1
ATOM 673 C C . GLY A 1 85 ? -7.738 -16.205 20.899 1.00 58.38 85 GLY A C 1
ATOM 674 O O . GLY A 1 85 ? -6.797 -16.556 20.200 1.00 58.38 85 GLY A O 1
ATOM 675 N N . TYR A 1 86 ? -7.858 -16.606 22.162 1.00 48.56 86 TYR A N 1
ATOM 676 C CA . TYR A 1 86 ? -7.065 -17.637 22.824 1.00 48.56 86 TYR A CA 1
ATOM 677 C C . TYR A 1 86 ? -7.829 -18.956 22.954 1.00 48.56 86 TYR A C 1
ATOM 679 O O . TYR A 1 86 ? -7.348 -19.856 23.632 1.00 48.56 86 TYR A O 1
ATOM 687 N N . ALA A 1 87 ? -8.978 -19.111 22.287 1.00 47.84 87 ALA A N 1
ATOM 688 C CA . ALA A 1 87 ? -9.730 -20.369 22.279 1.00 47.84 87 ALA A CA 1
ATOM 689 C C . ALA A 1 87 ? -8.912 -21.569 21.741 1.00 47.84 87 ALA A C 1
ATOM 691 O O . ALA A 1 87 ? -9.296 -22.705 21.978 1.00 47.84 87 ALA A O 1
ATOM 692 N N . ASN A 1 88 ? -7.744 -21.327 21.122 1.00 46.69 88 ASN A N 1
ATOM 693 C CA . ASN A 1 88 ? -6.766 -22.357 20.740 1.00 46.69 88 ASN A CA 1
ATOM 694 C C . ASN A 1 88 ? -5.472 -22.372 21.596 1.00 46.69 88 ASN A C 1
ATOM 696 O O . ASN A 1 88 ? -4.512 -23.039 21.220 1.00 46.69 88 ASN A O 1
ATOM 700 N N . LYS A 1 89 ? -5.387 -21.630 22.714 1.00 43.19 89 LYS A N 1
ATOM 701 C CA . LYS A 1 89 ? -4.178 -21.557 23.571 1.00 43.19 89 LYS A CA 1
ATOM 702 C C . LYS A 1 89 ? -4.253 -22.334 24.886 1.00 43.19 89 LYS A C 1
ATOM 704 O O . LYS A 1 89 ? -3.204 -22.530 25.489 1.00 43.19 89 LYS A O 1
ATOM 709 N N . TYR A 1 90 ? -5.420 -22.809 25.309 1.00 43.62 90 TYR A N 1
ATOM 710 C CA . TYR A 1 90 ? -5.529 -23.670 26.491 1.00 43.62 90 TYR A CA 1
ATOM 711 C C . TYR A 1 90 ? -5.751 -25.109 26.051 1.00 43.62 90 TYR A C 1
ATOM 713 O O . TYR A 1 90 ? -6.861 -25.630 26.017 1.00 43.62 90 TYR A O 1
ATOM 721 N N . LYS A 1 91 ? -4.639 -25.734 25.665 1.00 41.75 91 LYS A N 1
ATOM 722 C CA . LYS A 1 91 ? -4.510 -27.179 25.590 1.00 41.75 91 LYS A CA 1
ATOM 723 C C . LYS A 1 91 ? -4.322 -27.704 27.034 1.00 41.75 91 LYS A C 1
ATOM 725 O O . LYS A 1 91 ? -3.299 -28.284 27.354 1.00 41.75 91 LYS A O 1
ATOM 730 N N . ASP A 1 92 ? -5.337 -27.634 27.893 1.00 47.44 92 ASP A N 1
ATOM 731 C CA . ASP A 1 92 ? -5.399 -28.574 29.041 1.00 47.44 92 ASP A CA 1
ATOM 732 C C . ASP A 1 92 ? -5.755 -30.009 28.565 1.00 47.44 92 ASP A C 1
ATOM 734 O O . ASP A 1 92 ? -6.093 -30.898 29.337 1.00 47.44 92 ASP A O 1
ATOM 738 N N . ILE A 1 93 ? -5.636 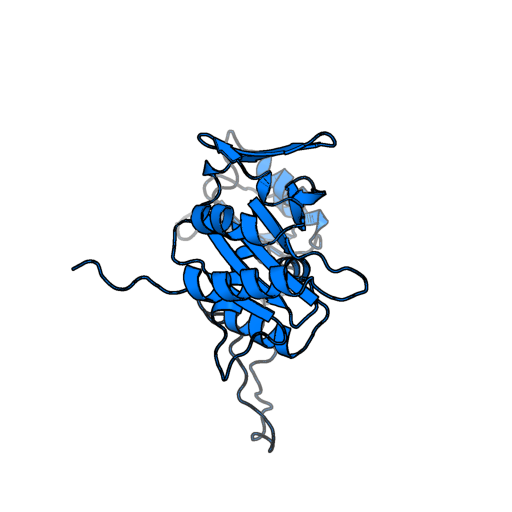-30.224 27.247 1.00 44.19 93 ILE A N 1
ATOM 739 C CA . ILE A 1 93 ? -5.596 -31.487 26.509 1.00 44.19 93 ILE A CA 1
ATOM 740 C C . ILE A 1 93 ? -4.196 -31.706 25.882 1.00 44.19 93 ILE A C 1
ATOM 742 O O . ILE A 1 93 ? -3.999 -32.695 25.184 1.00 44.19 93 ILE A O 1
ATOM 746 N N . THR A 1 94 ? -3.200 -30.814 26.046 1.00 43.16 94 THR A N 1
ATOM 747 C CA . THR A 1 94 ? -1.901 -31.067 25.393 1.00 43.16 94 THR A CA 1
ATOM 748 C C . THR A 1 94 ? -1.176 -32.222 26.025 1.00 43.16 94 THR A C 1
ATOM 750 O O . THR A 1 94 ? -0.553 -32.061 27.067 1.00 43.16 94 THR A O 1
ATOM 753 N N . GLY A 1 95 ? -1.197 -33.350 25.323 1.00 54.16 95 GLY A N 1
ATOM 754 C CA . GLY A 1 95 ? -0.100 -34.297 25.359 1.00 54.16 95 GLY A CA 1
ATOM 755 C C . GLY A 1 95 ? 1.195 -33.674 24.837 1.00 54.16 95 GLY A C 1
ATOM 756 O O . GLY A 1 95 ? 1.216 -32.550 24.316 1.00 54.16 95 GLY A O 1
ATOM 757 N N . ASP A 1 96 ? 2.268 -34.435 25.013 1.00 49.06 96 ASP A N 1
ATOM 758 C CA . ASP A 1 96 ? 3.615 -34.079 24.589 1.00 49.06 96 ASP A CA 1
ATOM 759 C C . ASP A 1 96 ? 3.689 -33.764 23.090 1.00 49.06 96 ASP A C 1
ATOM 761 O O . ASP A 1 96 ? 2.875 -34.227 22.286 1.00 49.06 96 ASP A O 1
ATOM 765 N N . ALA A 1 97 ? 4.681 -32.954 22.720 1.00 51.59 97 ALA A N 1
ATOM 766 C CA . ALA A 1 97 ? 4.894 -32.562 21.335 1.00 51.59 97 ALA A CA 1
ATOM 767 C C . ALA A 1 97 ? 5.222 -33.784 20.462 1.00 51.59 97 ALA A C 1
ATOM 769 O O . ALA A 1 97 ? 6.104 -34.577 20.799 1.00 51.59 97 ALA A O 1
ATOM 770 N N . ILE A 1 98 ? 4.526 -33.917 19.331 1.00 57.75 98 ILE A N 1
ATOM 771 C CA . ILE A 1 98 ? 4.749 -35.002 18.365 1.00 57.75 98 ILE A CA 1
ATOM 772 C C . ILE A 1 98 ? 5.950 -34.648 17.480 1.00 57.75 98 ILE A C 1
ATOM 774 O O . ILE A 1 98 ? 6.175 -33.487 17.131 1.00 57.75 98 ILE A O 1
ATOM 778 N N . GLU A 1 99 ? 6.730 -35.655 17.090 1.00 38.50 99 GLU A N 1
ATOM 779 C CA . GLU A 1 99 ? 7.847 -35.489 16.161 1.00 38.50 99 GLU A CA 1
ATOM 780 C C . GLU A 1 99 ? 7.371 -34.860 14.834 1.00 38.50 99 GLU A C 1
ATOM 782 O O . GLU A 1 99 ? 6.493 -35.386 14.153 1.00 38.50 99 GLU A O 1
ATOM 787 N N . GLY A 1 100 ? 7.924 -33.689 14.496 1.00 59.59 100 GLY A N 1
ATOM 788 C CA . GLY A 1 100 ? 7.494 -32.860 13.360 1.00 59.59 100 GLY A CA 1
ATOM 789 C C . GLY A 1 100 ? 6.712 -31.595 13.740 1.00 59.59 100 GLY A C 1
ATOM 790 O O . GLY A 1 100 ? 6.543 -30.711 12.896 1.00 59.59 100 GLY A O 1
ATOM 791 N N . GLU A 1 101 ? 6.285 -31.438 14.996 1.00 45.16 101 GLU A N 1
ATOM 792 C CA . GLU A 1 101 ? 5.663 -30.196 15.462 1.00 45.16 101 GLU A CA 1
ATOM 793 C C . GLU A 1 101 ? 6.692 -29.059 15.613 1.00 45.16 101 GLU A C 1
ATOM 795 O O . GLU A 1 101 ? 7.766 -29.215 16.196 1.00 45.16 101 GLU A O 1
ATOM 800 N N . LYS A 1 102 ? 6.349 -27.867 15.107 1.00 47.69 102 LYS A N 1
ATOM 801 C CA . LYS A 1 102 ? 7.142 -26.637 15.272 1.00 47.69 102 LYS A CA 1
ATOM 802 C C . LYS A 1 102 ? 6.480 -25.718 16.301 1.00 47.69 102 LYS A C 1
ATOM 804 O O . LYS A 1 102 ? 5.255 -25.673 16.404 1.00 47.69 102 LYS A O 1
ATOM 809 N N . ARG A 1 103 ? 7.287 -24.950 17.051 1.00 47.88 103 ARG A N 1
ATOM 810 C CA . ARG A 1 103 ? 6.792 -23.953 18.023 1.00 47.88 103 ARG A CA 1
ATOM 811 C C . ARG A 1 103 ? 5.760 -23.027 17.368 1.00 47.88 103 ARG A C 1
ATOM 813 O O . ARG A 1 103 ? 6.024 -22.448 16.319 1.00 47.88 103 ARG A O 1
ATOM 820 N N . GLY A 1 104 ? 4.611 -22.850 18.022 1.00 45.94 104 GLY A N 1
ATOM 821 C CA . GLY A 1 104 ? 3.572 -21.934 17.557 1.00 45.94 104 GLY A CA 1
ATOM 822 C C . GLY A 1 104 ? 4.078 -20.490 17.482 1.00 45.94 104 GLY A C 1
ATOM 823 O O . GLY A 1 104 ? 4.636 -19.966 18.449 1.00 45.94 104 GLY A O 1
ATOM 824 N N . ARG A 1 105 ? 3.871 -19.846 16.330 1.00 44.72 105 ARG A N 1
ATOM 825 C CA . ARG A 1 105 ? 4.214 -18.439 16.089 1.00 44.72 105 ARG A CA 1
ATOM 826 C C . ARG A 1 105 ? 3.274 -17.513 16.874 1.00 44.72 105 ARG A C 1
ATOM 828 O O . ARG A 1 105 ? 2.082 -17.786 17.015 1.00 44.72 105 ARG A O 1
ATOM 835 N N . SER A 1 106 ? 3.807 -16.414 17.412 1.00 40.62 106 SER A N 1
ATOM 836 C CA . SER A 1 106 ? 3.015 -15.387 18.108 1.00 40.62 106 SER A CA 1
ATOM 837 C C . SER A 1 106 ? 1.967 -14.772 17.170 1.00 40.62 106 SER A C 1
ATOM 839 O O . SER A 1 106 ? 2.311 -14.300 16.094 1.00 40.62 106 SER A O 1
ATOM 841 N N . LEU A 1 107 ? 0.703 -14.712 17.608 1.00 41.91 107 LEU A N 1
ATOM 842 C CA . LEU A 1 107 ? -0.390 -14.001 16.917 1.00 41.91 107 LEU A CA 1
ATOM 843 C C . LEU A 1 107 ? -0.390 -12.483 17.195 1.00 41.91 107 LEU A C 1
ATOM 845 O O . LEU A 1 107 ? -1.185 -11.739 16.630 1.00 41.91 107 LEU A O 1
ATOM 849 N N . THR A 1 108 ? 0.484 -12.014 18.089 1.00 42.31 108 THR A N 1
ATOM 850 C CA . THR A 1 108 ? 0.774 -10.589 18.294 1.00 42.31 108 THR A CA 1
ATOM 851 C C . THR A 1 108 ? 1.916 -10.222 17.359 1.00 42.31 108 THR A C 1
ATOM 853 O O . THR A 1 108 ? 3.041 -10.677 17.567 1.00 42.31 108 THR A O 1
ATOM 856 N N . MET A 1 109 ? 1.613 -9.431 16.329 1.00 52.50 109 MET A N 1
ATOM 857 C CA . MET A 1 109 ? 2.491 -9.179 15.178 1.00 52.50 109 MET A CA 1
ATOM 858 C C . MET A 1 109 ? 3.683 -8.249 15.468 1.00 52.50 109 MET A C 1
ATOM 860 O O . MET A 1 109 ? 4.391 -7.891 14.535 1.00 52.50 109 MET A O 1
ATOM 864 N N . GLY A 1 110 ? 3.934 -7.859 16.726 1.00 49.41 110 GLY A N 1
ATOM 865 C CA . GLY A 1 110 ? 4.996 -6.906 17.082 1.00 49.41 110 GLY A CA 1
ATOM 866 C C . GLY A 1 110 ? 4.983 -5.637 16.210 1.00 49.41 110 GLY A C 1
ATOM 867 O O . GLY A 1 110 ? 4.017 -5.368 15.506 1.00 49.41 110 GLY A O 1
ATOM 868 N N . LEU A 1 111 ? 6.057 -4.848 16.234 1.00 53.50 111 LEU A N 1
ATOM 869 C CA . LEU A 1 111 ? 6.259 -3.780 15.238 1.00 53.50 111 LEU A CA 1
ATOM 870 C C . LEU A 1 111 ? 6.855 -4.319 13.922 1.00 53.50 111 LEU A C 1
ATOM 872 O O . LEU A 1 111 ? 6.719 -3.681 12.885 1.00 53.50 111 LEU A O 1
ATOM 876 N N . VAL A 1 112 ? 7.478 -5.503 13.970 1.00 57.16 112 VAL A N 1
ATOM 877 C CA . VAL A 1 112 ? 8.256 -6.096 12.864 1.00 57.16 112 VAL A CA 1
ATOM 878 C C . VAL A 1 112 ? 7.626 -7.387 12.328 1.00 57.16 112 VAL A C 1
ATOM 880 O O . VAL A 1 112 ? 7.668 -7.650 11.133 1.00 57.16 112 VAL A O 1
ATOM 883 N N . GLY A 1 113 ? 6.945 -8.162 13.179 1.00 70.50 113 GLY A N 1
ATOM 884 C CA . GLY A 1 113 ? 6.458 -9.501 12.829 1.00 70.50 113 GLY A CA 1
ATOM 885 C C . GLY A 1 113 ? 5.410 -9.532 11.714 1.00 70.50 113 GLY A C 1
ATOM 886 O O . GLY A 1 113 ? 5.231 -10.572 11.082 1.00 70.50 113 GLY A O 1
ATOM 887 N N . TRP A 1 114 ? 4.731 -8.416 11.433 1.00 80.25 114 TRP A N 1
ATOM 888 C CA . TRP A 1 114 ? 3.822 -8.335 10.291 1.00 80.25 114 TRP A CA 1
ATOM 889 C C . TRP A 1 114 ? 4.552 -8.302 8.945 1.00 80.25 114 TRP A C 1
ATOM 891 O O . TRP A 1 114 ? 4.060 -8.912 7.998 1.00 80.25 114 TRP A O 1
ATOM 901 N N . LYS A 1 115 ? 5.736 -7.681 8.861 1.00 88.44 115 LYS A N 1
ATOM 902 C CA . LYS A 1 115 ? 6.552 -7.680 7.638 1.00 88.44 115 LYS A CA 1
ATOM 903 C C . LYS A 1 115 ? 7.055 -9.088 7.325 1.00 88.44 115 LYS A C 1
ATOM 905 O O . LYS A 1 115 ? 6.929 -9.553 6.195 1.00 88.44 115 LYS A O 1
ATOM 910 N N . ASP A 1 116 ? 7.481 -9.816 8.355 1.00 85.88 116 ASP A N 1
ATOM 911 C CA . ASP A 1 116 ? 7.834 -11.236 8.259 1.00 85.88 116 ASP A CA 1
ATOM 912 C C . ASP A 1 116 ? 6.647 -12.079 7.754 1.00 85.88 116 ASP A C 1
ATOM 914 O O . ASP A 1 116 ? 6.825 -13.003 6.967 1.00 85.88 116 ASP A O 1
ATOM 918 N N . CYS A 1 117 ? 5.408 -11.770 8.173 1.00 85.75 117 CYS A N 1
ATOM 919 C CA . CYS A 1 117 ? 4.211 -12.452 7.658 1.00 85.75 117 CYS A CA 1
ATOM 920 C C . CYS A 1 117 ? 3.985 -12.200 6.167 1.00 85.75 117 CYS A C 1
ATOM 922 O O . CYS A 1 117 ? 3.585 -13.127 5.470 1.00 85.75 117 CYS A O 1
ATOM 924 N N . VAL A 1 118 ? 4.224 -10.980 5.677 1.00 90.38 118 VAL A N 1
ATOM 925 C CA . VAL A 1 118 ? 4.131 -10.679 4.240 1.00 90.38 118 VAL A CA 1
ATOM 926 C C . VAL A 1 118 ? 5.113 -11.555 3.466 1.00 90.38 118 VAL A C 1
ATOM 928 O O . VAL A 1 118 ? 4.725 -12.197 2.490 1.00 90.38 118 VAL A O 1
ATOM 931 N N . ARG A 1 119 ? 6.366 -11.640 3.931 1.00 92.44 119 ARG A N 1
ATOM 932 C CA . ARG A 1 119 ? 7.399 -12.471 3.297 1.00 92.44 119 ARG A CA 1
ATOM 933 C C . ARG A 1 119 ? 7.072 -13.962 3.379 1.00 92.44 119 ARG A C 1
ATOM 935 O O . ARG A 1 119 ? 7.168 -14.654 2.371 1.00 92.44 119 ARG A O 1
ATOM 942 N N . GLU A 1 120 ? 6.597 -14.448 4.526 1.00 90.00 120 GLU A N 1
ATOM 943 C CA . GLU A 1 120 ? 6.147 -15.838 4.679 1.00 90.00 120 GLU A CA 1
ATOM 944 C C . GLU A 1 120 ? 4.974 -16.176 3.759 1.00 90.00 120 GLU A C 1
ATOM 946 O O . GLU A 1 120 ? 5.001 -17.209 3.092 1.00 90.00 120 GLU A O 1
ATOM 951 N N . PHE A 1 121 ? 3.980 -15.292 3.672 1.00 90.31 121 PHE A N 1
ATOM 952 C CA . PHE A 1 121 ? 2.846 -15.459 2.769 1.00 90.31 121 PHE A CA 1
ATOM 953 C C . PHE A 1 121 ? 3.322 -15.585 1.319 1.00 90.31 121 PHE A C 1
ATOM 955 O O . PHE A 1 121 ? 2.936 -16.518 0.622 1.00 90.31 121 PHE A O 1
ATOM 962 N N . LEU A 1 122 ? 4.241 -14.717 0.895 1.00 92.00 122 LEU A N 1
ATOM 963 C CA . LEU A 1 122 ? 4.831 -14.741 -0.444 1.00 92.00 122 LEU A CA 1
ATOM 964 C C . LEU A 1 122 ? 5.676 -15.987 -0.749 1.00 92.00 122 LEU A C 1
ATOM 966 O O . LEU A 1 122 ? 5.818 -16.342 -1.914 1.00 92.00 122 LEU A O 1
ATOM 970 N N . ARG A 1 123 ? 6.220 -16.685 0.256 1.00 89.44 123 ARG A N 1
ATOM 971 C CA . ARG A 1 123 ? 6.875 -17.990 0.038 1.00 89.44 123 ARG A CA 1
ATOM 972 C C . ARG A 1 123 ? 5.873 -19.099 -0.282 1.00 89.44 123 ARG A C 1
ATOM 974 O O . ARG A 1 123 ? 6.231 -20.068 -0.944 1.00 89.44 123 ARG A O 1
ATOM 981 N N . GLY A 1 124 ? 4.640 -18.971 0.207 1.00 83.06 124 GLY A N 1
ATOM 982 C CA . GLY A 1 124 ? 3.574 -19.954 0.014 1.00 83.06 124 GLY A CA 1
ATOM 983 C C . GLY A 1 124 ? 2.728 -19.744 -1.244 1.00 83.06 124 GLY A C 1
ATOM 984 O O . GLY A 1 124 ? 1.944 -20.626 -1.588 1.00 83.06 124 GLY A O 1
ATOM 985 N N . THR A 1 125 ? 2.842 -18.600 -1.930 1.00 80.00 125 THR A N 1
ATOM 986 C CA . THR A 1 125 ? 2.034 -18.288 -3.120 1.00 80.00 125 THR A CA 1
ATOM 987 C C . THR A 1 125 ? 2.730 -17.329 -4.086 1.00 80.00 125 THR A C 1
ATOM 989 O O . THR A 1 125 ? 3.342 -16.346 -3.678 1.00 80.00 125 THR A O 1
ATOM 992 N N . ASN A 1 126 ? 2.552 -17.573 -5.391 1.00 75.19 126 ASN A N 1
ATOM 993 C CA . ASN A 1 126 ? 3.162 -16.787 -6.465 1.00 75.19 126 ASN A CA 1
ATOM 994 C C . ASN A 1 126 ? 2.146 -16.058 -7.352 1.00 75.19 126 ASN A C 1
ATOM 996 O O . ASN A 1 126 ? 2.537 -15.638 -8.443 1.00 75.19 126 ASN A O 1
ATOM 1000 N N . ASP A 1 127 ? 0.902 -15.837 -6.907 1.00 81.31 127 ASP A N 1
ATOM 1001 C CA . ASP A 1 127 ? -0.170 -15.286 -7.765 1.00 81.31 127 ASP A CA 1
ATOM 1002 C C . ASP A 1 127 ? -0.722 -13.916 -7.344 1.00 81.31 127 ASP A C 1
ATOM 1004 O O . ASP A 1 127 ? -1.446 -13.281 -8.102 1.00 81.31 127 ASP A O 1
ATOM 1008 N N . TYR A 1 128 ? -0.305 -13.374 -6.200 1.00 88.75 128 TYR A N 1
ATOM 1009 C CA . TYR A 1 128 ? -0.805 -12.079 -5.720 1.00 88.75 128 TYR A CA 1
ATOM 1010 C C . TYR A 1 128 ? -0.029 -10.909 -6.325 1.00 88.75 128 TYR A C 1
ATOM 1012 O O . TYR A 1 128 ? 1.197 -10.959 -6.428 1.00 88.75 128 TYR A O 1
ATOM 1020 N N . SER A 1 129 ? -0.714 -9.849 -6.754 1.00 91.31 129 SER A N 1
ATOM 1021 C CA . SER A 1 129 ? -0.066 -8.567 -7.048 1.00 91.31 129 SER A CA 1
ATOM 1022 C C . SER A 1 129 ? 0.268 -7.823 -5.749 1.00 91.31 129 SER A C 1
ATOM 1024 O O . SER A 1 129 ? -0.293 -8.114 -4.692 1.00 91.31 129 SER A O 1
ATOM 1026 N N . LEU A 1 130 ? 1.130 -6.801 -5.818 1.00 93.19 130 LEU A N 1
ATOM 1027 C CA . LEU A 1 130 ? 1.421 -5.944 -4.657 1.00 93.19 130 LEU A CA 1
ATOM 1028 C C . LEU A 1 130 ? 0.151 -5.310 -4.068 1.00 93.19 130 LEU A C 1
ATOM 1030 O O . LEU A 1 130 ? 0.058 -5.116 -2.860 1.00 93.19 130 LEU A O 1
ATOM 1034 N N . ARG A 1 131 ? -0.850 -5.039 -4.913 1.00 88.56 131 ARG A N 1
ATOM 1035 C CA . ARG A 1 131 ? -2.138 -4.490 -4.485 1.00 88.56 131 ARG A CA 1
ATOM 1036 C C . ARG A 1 131 ? -3.007 -5.528 -3.781 1.00 88.56 131 ARG A C 1
ATOM 1038 O O . ARG A 1 131 ? -3.671 -5.192 -2.801 1.00 88.56 131 ARG A O 1
ATOM 1045 N N . ASP A 1 132 ? -3.008 -6.768 -4.259 1.00 90.69 132 ASP A N 1
ATOM 1046 C CA . ASP A 1 132 ? -3.762 -7.838 -3.602 1.00 90.69 132 ASP A CA 1
ATOM 1047 C C . ASP A 1 132 ? -3.174 -8.119 -2.216 1.00 90.69 132 ASP A C 1
ATOM 1049 O O . ASP A 1 132 ? -3.920 -8.294 -1.257 1.00 90.69 132 ASP A O 1
ATOM 1053 N N . LEU A 1 133 ? -1.843 -8.052 -2.087 1.00 91.62 133 LEU A N 1
ATOM 1054 C CA . LEU A 1 133 ? -1.145 -8.123 -0.801 1.00 91.62 133 LEU A CA 1
ATOM 1055 C C . LEU A 1 133 ? -1.509 -6.943 0.105 1.00 91.62 133 LEU A C 1
ATOM 1057 O O . LEU A 1 133 ? -1.877 -7.155 1.256 1.00 91.62 133 LEU A O 1
ATOM 1061 N N . ALA A 1 134 ? -1.463 -5.713 -0.412 1.00 89.38 134 ALA A N 1
ATOM 1062 C CA . ALA A 1 134 ? -1.843 -4.513 0.335 1.00 89.38 134 ALA A CA 1
ATOM 1063 C C . ALA A 1 134 ? -3.277 -4.632 0.885 1.00 89.38 134 ALA A C 1
ATOM 1065 O O . ALA A 1 134 ? -3.523 -4.409 2.069 1.00 89.38 134 ALA A O 1
ATOM 1066 N N . SER A 1 135 ? -4.204 -5.109 0.050 1.00 86.56 135 SER A N 1
ATOM 1067 C CA . SER A 1 135 ? -5.595 -5.367 0.440 1.00 86.56 135 SER A CA 1
ATOM 1068 C C . SER A 1 135 ? -5.705 -6.489 1.480 1.00 86.56 135 SER A C 1
ATOM 1070 O O . SER A 1 135 ? -6.427 -6.344 2.463 1.00 86.56 135 SER A O 1
ATOM 1072 N N . HIS A 1 136 ? -4.974 -7.592 1.294 1.00 87.50 136 HIS A N 1
ATOM 1073 C CA . HIS A 1 136 ? -4.979 -8.743 2.201 1.00 87.50 136 HIS A CA 1
ATOM 1074 C C . HIS A 1 136 ? -4.475 -8.385 3.604 1.00 87.50 136 HIS A C 1
ATOM 1076 O O . HIS A 1 136 ? -5.087 -8.764 4.600 1.00 87.50 136 HIS A O 1
ATOM 1082 N N . PHE A 1 137 ? -3.377 -7.632 3.686 1.00 84.56 137 PHE A N 1
ATOM 1083 C CA . PHE A 1 137 ? -2.765 -7.215 4.948 1.00 84.56 137 PHE A CA 1
ATOM 1084 C C . PHE A 1 137 ? -3.348 -5.911 5.507 1.00 84.56 137 PHE A C 1
ATOM 1086 O O . PHE A 1 137 ? -2.914 -5.467 6.570 1.00 84.56 137 PHE A O 1
ATOM 1093 N N . ASN A 1 138 ? -4.331 -5.313 4.823 1.00 84.19 138 ASN A N 1
ATOM 1094 C CA . ASN A 1 138 ? -4.928 -4.024 5.174 1.00 84.19 138 ASN A CA 1
ATOM 1095 C C . ASN A 1 138 ? -3.853 -2.944 5.417 1.00 84.19 138 ASN A C 1
ATOM 1097 O O . ASN A 1 138 ? -3.822 -2.294 6.464 1.00 84.19 138 ASN A O 1
ATOM 1101 N N . SER A 1 139 ? -2.942 -2.812 4.451 1.00 87.50 139 SER A N 1
ATOM 1102 C CA . SER A 1 139 ? -1.784 -1.916 4.482 1.00 87.50 139 SER A CA 1
ATOM 1103 C C . SER A 1 139 ? -1.593 -1.227 3.127 1.00 87.50 139 SER A C 1
ATOM 1105 O O . SER A 1 139 ? -2.260 -1.579 2.152 1.00 87.50 139 SER A O 1
ATOM 1107 N N . SER A 1 140 ? -0.691 -0.249 3.043 1.00 90.19 140 SER A N 1
ATOM 1108 C CA . SER A 1 140 ? -0.380 0.431 1.782 1.00 90.19 140 SER A CA 1
ATOM 1109 C C . SER A 1 140 ? 0.532 -0.421 0.896 1.00 90.19 140 SER A C 1
ATOM 1111 O O . SER A 1 140 ? 1.229 -1.331 1.353 1.00 90.19 140 SER A O 1
ATOM 1113 N N . THR A 1 141 ? 0.571 -0.119 -0.404 1.00 92.50 141 THR A N 1
ATOM 1114 C CA . THR A 1 141 ? 1.490 -0.818 -1.321 1.00 92.50 141 THR A CA 1
ATOM 1115 C C . THR A 1 141 ? 2.956 -0.563 -0.955 1.00 92.50 141 THR A C 1
ATOM 1117 O O . THR A 1 141 ? 3.759 -1.490 -1.024 1.00 92.50 141 THR A O 1
ATOM 1120 N N . GLY A 1 142 ? 3.316 0.650 -0.521 1.00 93.88 142 GLY A N 1
ATOM 1121 C CA . GLY A 1 142 ? 4.684 0.947 -0.092 1.00 93.88 142 GLY A CA 1
ATOM 1122 C C . GLY A 1 142 ? 5.080 0.203 1.184 1.00 93.88 142 GLY A C 1
ATOM 1123 O O . GLY A 1 142 ? 6.216 -0.244 1.288 1.00 93.88 142 GLY A O 1
ATOM 1124 N N . GLU A 1 143 ? 4.147 -0.034 2.109 1.00 93.62 143 GLU A N 1
ATOM 1125 C CA . GLU A 1 143 ? 4.392 -0.866 3.294 1.00 93.62 143 GLU A CA 1
ATOM 1126 C C . GLU A 1 143 ? 4.642 -2.339 2.931 1.00 93.62 143 GLU A C 1
ATOM 1128 O O . GLU A 1 143 ? 5.562 -2.966 3.462 1.00 93.62 143 GLU A O 1
ATOM 1133 N N . ILE A 1 144 ? 3.897 -2.890 1.964 1.00 95.81 144 ILE A N 1
ATOM 1134 C CA . ILE A 1 144 ? 4.178 -4.229 1.417 1.00 95.81 144 ILE A CA 1
ATOM 1135 C C . ILE A 1 144 ? 5.566 -4.280 0.773 1.00 95.81 144 ILE A C 1
ATOM 1137 O O . ILE A 1 144 ? 6.322 -5.221 1.006 1.00 95.81 144 ILE A O 1
ATOM 1141 N N . ILE A 1 145 ? 5.925 -3.266 -0.016 1.00 97.44 145 ILE A N 1
ATOM 1142 C CA . ILE A 1 145 ? 7.246 -3.184 -0.649 1.00 97.44 145 ILE A CA 1
ATOM 1143 C C . ILE A 1 145 ? 8.352 -3.067 0.407 1.00 97.44 145 ILE A C 1
ATOM 1145 O O . ILE A 1 145 ? 9.373 -3.744 0.294 1.00 97.44 145 ILE A O 1
ATOM 1149 N N . SER A 1 146 ? 8.137 -2.281 1.464 1.00 94.94 146 SER A N 1
ATOM 1150 C CA . SER A 1 146 ? 9.063 -2.187 2.592 1.00 94.94 146 SER A CA 1
ATOM 1151 C C . SER A 1 146 ? 9.258 -3.550 3.258 1.00 94.94 146 SER A C 1
ATOM 1153 O O . SER A 1 146 ? 10.397 -3.946 3.498 1.00 94.94 146 SER A O 1
ATOM 1155 N N . ALA A 1 147 ? 8.182 -4.313 3.474 1.00 93.75 147 ALA A N 1
ATOM 1156 C CA . ALA A 1 147 ? 8.277 -5.670 4.003 1.00 93.75 147 ALA A CA 1
ATOM 1157 C C . ALA A 1 147 ? 9.094 -6.603 3.096 1.00 93.75 147 ALA A C 1
ATOM 1159 O O . ALA A 1 147 ? 9.919 -7.365 3.597 1.00 93.75 147 ALA A O 1
ATOM 1160 N N . ILE A 1 148 ? 8.905 -6.523 1.774 1.00 96.44 148 ILE A N 1
ATOM 1161 C CA . ILE A 1 148 ? 9.682 -7.284 0.782 1.00 96.44 148 ILE A CA 1
ATOM 1162 C C . ILE A 1 148 ? 11.162 -6.872 0.809 1.00 96.44 148 ILE A C 1
ATOM 1164 O O . ILE A 1 148 ? 12.032 -7.727 0.674 1.00 96.44 148 ILE A O 1
ATOM 1168 N N . SER A 1 149 ? 11.460 -5.583 0.998 1.00 95.31 149 SER A N 1
ATOM 1169 C CA . SER A 1 149 ? 12.836 -5.063 0.972 1.00 95.31 149 SER A CA 1
ATOM 1170 C C . SER A 1 149 ? 13.713 -5.523 2.135 1.00 95.31 149 SER A C 1
ATOM 1172 O O . SER A 1 149 ? 14.934 -5.491 2.037 1.00 95.31 149 SER A O 1
ATOM 1174 N N . GLU A 1 150 ? 13.093 -5.975 3.224 1.00 92.81 150 GLU A N 1
ATOM 1175 C CA . GLU A 1 150 ? 13.778 -6.521 4.399 1.00 92.81 150 GLU A CA 1
ATOM 1176 C C . GLU A 1 150 ? 14.067 -8.029 4.269 1.00 92.81 150 GLU A C 1
ATOM 1178 O O . GLU A 1 150 ? 14.523 -8.652 5.225 1.00 92.81 150 GLU A O 1
ATOM 1183 N N . ALA A 1 151 ? 13.787 -8.637 3.109 1.00 90.94 151 ALA A N 1
ATOM 1184 C CA . ALA A 1 151 ? 14.072 -10.045 2.864 1.00 90.94 151 ALA A CA 1
ATOM 1185 C C . ALA A 1 151 ? 15.576 -10.353 2.973 1.00 90.94 151 ALA A C 1
ATOM 1187 O O . ALA A 1 151 ? 16.410 -9.666 2.381 1.00 90.94 151 ALA A O 1
ATOM 1188 N N . GLY A 1 152 ? 15.903 -11.424 3.696 1.00 85.81 152 GLY A N 1
ATOM 1189 C CA . GLY A 1 152 ? 17.263 -11.950 3.854 1.00 85.81 152 GLY A CA 1
ATOM 1190 C C . GLY A 1 152 ? 17.405 -13.365 3.292 1.00 85.81 152 GLY A C 1
ATOM 1191 O O . GLY A 1 152 ? 16.438 -13.935 2.784 1.00 85.81 152 GLY A O 1
ATOM 1192 N N . GLU A 1 153 ? 18.601 -13.949 3.411 1.00 80.94 153 GLU A N 1
ATOM 1193 C CA . GLU A 1 153 ? 18.893 -15.305 2.911 1.00 80.94 153 GLU A CA 1
ATOM 1194 C C . GLU A 1 153 ? 17.948 -16.365 3.505 1.00 80.94 153 GLU A C 1
ATOM 1196 O O . GLU A 1 153 ? 17.385 -17.171 2.764 1.00 80.94 153 GLU A O 1
ATOM 1201 N N . ASP A 1 154 ? 17.686 -16.294 4.813 1.00 81.81 154 ASP A N 1
ATOM 1202 C CA . ASP A 1 154 ? 16.818 -17.237 5.535 1.00 81.81 154 ASP A CA 1
ATOM 1203 C C . ASP A 1 154 ? 15.339 -16.800 5.611 1.00 81.81 154 ASP A C 1
ATOM 1205 O O . ASP A 1 154 ? 14.501 -17.508 6.175 1.00 81.81 154 ASP A O 1
ATOM 1209 N N . ASP A 1 155 ? 14.988 -15.637 5.052 1.00 86.12 155 ASP A N 1
ATOM 1210 C CA . ASP A 1 155 ? 13.642 -15.052 5.131 1.00 86.12 155 ASP A CA 1
ATOM 1211 C C . ASP A 1 155 ? 13.268 -14.317 3.834 1.00 86.12 155 ASP A C 1
ATOM 1213 O O . ASP A 1 155 ? 13.030 -13.108 3.801 1.00 86.12 155 ASP A O 1
ATOM 1217 N N . SER A 1 156 ? 13.239 -15.066 2.730 1.00 91.81 156 SER A N 1
ATOM 1218 C CA . SER A 1 156 ? 12.947 -14.528 1.398 1.00 91.81 156 SER A CA 1
ATOM 1219 C C . SER A 1 156 ? 11.478 -14.121 1.220 1.00 91.81 156 SER A C 1
ATOM 1221 O O . SER A 1 156 ? 10.581 -14.672 1.856 1.00 91.81 156 SER A O 1
ATOM 1223 N N . ALA A 1 157 ? 11.200 -13.206 0.289 1.00 94.12 157 ALA A N 1
ATOM 1224 C CA . ALA A 1 157 ? 9.842 -12.814 -0.103 1.00 94.12 157 ALA A CA 1
ATOM 1225 C C . ALA A 1 157 ? 9.340 -13.578 -1.352 1.00 94.12 157 ALA A C 1
ATOM 1227 O O . ALA A 1 157 ? 8.669 -13.012 -2.218 1.00 94.12 157 ALA A O 1
ATOM 1228 N N . GLY A 1 158 ? 9.688 -14.864 -1.476 1.00 92.62 158 GLY A N 1
ATOM 1229 C CA . GLY A 1 158 ? 9.337 -15.681 -2.643 1.00 92.62 158 GLY A CA 1
ATOM 1230 C C . GLY A 1 158 ? 9.992 -15.169 -3.933 1.00 92.62 158 GLY A C 1
ATOM 1231 O O . GLY A 1 158 ? 11.196 -14.930 -3.969 1.00 92.62 158 GLY A O 1
ATOM 1232 N N . GLU A 1 159 ? 9.206 -14.995 -5.002 1.00 94.62 159 GLU A N 1
ATOM 1233 C CA . GLU A 1 159 ? 9.690 -14.406 -6.267 1.00 94.62 159 GLU A CA 1
ATOM 1234 C C . GLU A 1 159 ? 9.948 -12.894 -6.178 1.00 94.62 159 GLU A C 1
ATOM 1236 O O . GLU A 1 159 ? 10.559 -12.327 -7.090 1.00 94.62 159 GLU A O 1
ATOM 1241 N N . TYR A 1 160 ? 9.440 -12.227 -5.138 1.00 96.56 160 TYR A N 1
ATOM 1242 C CA . TYR A 1 160 ? 9.588 -10.790 -4.987 1.00 96.56 160 TYR A CA 1
ATOM 1243 C C . TYR A 1 160 ? 10.947 -10.422 -4.400 1.00 96.56 160 TYR A C 1
ATOM 1245 O O . TYR A 1 160 ? 11.430 -11.026 -3.445 1.00 96.56 160 TYR A O 1
ATOM 1253 N N . SER A 1 161 ? 11.523 -9.353 -4.934 1.00 96.31 161 SER A N 1
ATOM 1254 C CA . SER A 1 161 ? 12.611 -8.624 -4.299 1.00 96.31 161 SER A CA 1
ATOM 1255 C C . SER A 1 161 ? 12.353 -7.135 -4.430 1.00 96.31 161 SER A C 1
ATOM 1257 O O . SER A 1 161 ? 11.741 -6.674 -5.396 1.00 96.31 161 SER A O 1
ATOM 1259 N N . ALA A 1 162 ? 12.778 -6.375 -3.431 1.00 97.56 162 ALA A N 1
ATOM 1260 C CA . ALA A 1 162 ? 12.633 -4.935 -3.429 1.00 97.56 162 ALA A CA 1
ATOM 1261 C C . ALA A 1 162 ? 13.820 -4.291 -2.734 1.00 97.56 162 ALA A C 1
ATOM 1263 O O . ALA A 1 162 ? 14.483 -4.912 -1.909 1.00 97.56 162 ALA A O 1
ATOM 1264 N N . THR A 1 163 ? 14.077 -3.036 -3.058 1.00 97.38 163 THR A N 1
ATOM 1265 C CA . THR A 1 163 ? 15.041 -2.225 -2.326 1.00 97.38 163 THR A CA 1
ATOM 1266 C C . THR A 1 163 ? 14.632 -0.765 -2.378 1.00 97.38 163 THR A C 1
ATOM 1268 O O . THR A 1 163 ? 14.048 -0.293 -3.360 1.00 97.38 163 THR A O 1
ATOM 1271 N N . LYS A 1 164 ? 14.926 -0.048 -1.297 1.00 96.75 164 LYS A N 1
ATOM 1272 C CA . LYS A 1 164 ? 14.718 1.393 -1.240 1.00 96.75 164 LYS A CA 1
ATOM 1273 C C . LYS A 1 164 ? 15.842 2.093 -1.994 1.00 96.75 164 LYS A C 1
ATOM 1275 O O . LYS A 1 164 ? 17.015 1.785 -1.780 1.00 96.75 164 LYS A O 1
ATOM 1280 N N . VAL A 1 165 ? 15.482 3.067 -2.821 1.00 97.38 165 VAL A N 1
ATOM 1281 C CA . VAL A 1 165 ? 16.446 4.003 -3.403 1.00 97.38 165 VAL A CA 1
ATOM 1282 C C . VAL A 1 165 ? 17.040 4.847 -2.276 1.00 97.38 165 VAL A C 1
ATOM 1284 O O . VAL A 1 165 ? 16.305 5.446 -1.492 1.00 97.38 165 VAL A O 1
ATOM 1287 N N . GLN A 1 166 ? 18.368 4.868 -2.179 1.00 96.06 166 GLN A N 1
ATOM 1288 C CA . GLN A 1 166 ? 19.107 5.581 -1.128 1.00 96.06 166 GLN A CA 1
ATOM 1289 C C . GLN A 1 166 ? 19.491 7.009 -1.538 1.00 96.06 166 GLN A C 1
ATOM 1291 O O . GLN A 1 166 ? 19.897 7.813 -0.703 1.00 96.06 166 GLN A O 1
ATOM 1296 N N . GLN A 1 167 ? 19.366 7.327 -2.825 1.00 94.56 167 GLN A N 1
ATOM 1297 C CA . GLN A 1 167 ? 19.557 8.668 -3.376 1.00 94.56 167 GLN A CA 1
ATOM 1298 C C . GLN A 1 167 ? 18.213 9.414 -3.475 1.00 94.56 167 GLN A C 1
ATOM 1300 O O . GLN A 1 167 ? 17.156 8.865 -3.164 1.00 94.56 167 GLN A O 1
ATOM 1305 N N . ALA A 1 168 ? 18.230 10.673 -3.923 1.00 95.00 168 ALA A N 1
ATOM 1306 C CA . ALA A 1 168 ? 16.994 11.415 -4.170 1.00 95.00 168 ALA A CA 1
ATOM 1307 C C . ALA A 1 168 ? 16.121 10.685 -5.215 1.00 95.00 168 ALA A C 1
ATOM 1309 O O . ALA A 1 168 ? 16.664 10.269 -6.235 1.00 95.00 168 ALA A O 1
ATOM 1310 N N . PRO A 1 169 ? 14.785 10.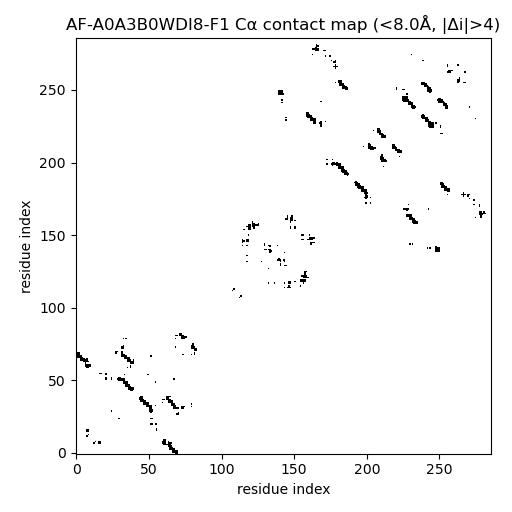581 -5.052 1.00 96.44 169 PRO A N 1
ATOM 1311 C CA . PRO A 1 169 ? 13.916 9.906 -6.026 1.00 96.44 169 PRO A CA 1
ATOM 1312 C C . PRO A 1 169 ? 14.055 10.411 -7.472 1.00 96.44 169 PRO A C 1
ATOM 1314 O O . PRO A 1 169 ? 13.788 9.673 -8.418 1.00 96.44 169 PRO A O 1
ATOM 1317 N N . SER A 1 170 ? 14.503 11.657 -7.664 1.00 96.06 170 SER A N 1
ATOM 1318 C CA . SER A 1 170 ? 14.758 12.245 -8.983 1.00 96.06 170 SER A CA 1
ATOM 1319 C C . SER A 1 170 ? 15.931 11.593 -9.720 1.00 96.06 170 SER A C 1
ATOM 1321 O O . SER A 1 170 ? 15.951 11.633 -10.948 1.00 96.06 170 SER A O 1
ATOM 1323 N N . SER A 1 171 ? 16.867 10.940 -9.023 1.00 96.31 171 SER A N 1
ATOM 1324 C CA . SER A 1 171 ? 17.943 10.182 -9.673 1.00 96.31 171 SER A CA 1
ATOM 1325 C C . SER A 1 171 ? 17.400 9.000 -10.475 1.00 96.31 171 SER A C 1
ATOM 1327 O O . SER A 1 171 ? 17.937 8.687 -11.533 1.00 96.31 171 SER A O 1
ATOM 1329 N N . VAL A 1 172 ? 16.286 8.401 -10.036 1.00 97.00 172 VAL A N 1
ATOM 1330 C CA . VAL A 1 172 ? 15.588 7.358 -10.799 1.00 97.00 172 VAL A CA 1
ATOM 1331 C C . VAL A 1 172 ? 15.003 7.930 -12.083 1.00 97.00 172 VAL A C 1
ATOM 1333 O O . VAL A 1 172 ? 15.067 7.279 -13.114 1.00 97.00 172 VAL A O 1
ATOM 1336 N N . ILE A 1 173 ? 14.435 9.138 -12.038 1.00 96.38 173 ILE A N 1
ATOM 1337 C CA . ILE A 1 173 ? 13.869 9.794 -13.225 1.00 96.38 173 ILE A CA 1
ATOM 1338 C C . ILE A 1 173 ? 14.953 10.039 -14.275 1.00 96.38 173 ILE A C 1
ATOM 1340 O O . ILE A 1 173 ? 14.714 9.810 -15.457 1.00 96.38 173 ILE A O 1
ATOM 1344 N N . GLU A 1 174 ? 16.148 10.451 -13.846 1.00 94.94 174 GLU A N 1
ATOM 1345 C CA . GLU A 1 174 ? 17.285 10.627 -14.750 1.00 94.94 174 GLU A CA 1
ATOM 1346 C C . GLU A 1 174 ? 17.783 9.290 -15.310 1.00 94.94 174 GLU A C 1
ATOM 1348 O O . GLU A 1 174 ? 17.939 9.148 -16.520 1.00 94.94 174 GLU A O 1
ATOM 1353 N N . ALA A 1 175 ? 17.975 8.295 -14.442 1.00 95.44 175 ALA A N 1
ATOM 1354 C CA . ALA A 1 175 ? 18.428 6.962 -14.823 1.00 95.44 175 ALA A CA 1
ATOM 1355 C C . ALA A 1 175 ? 17.458 6.272 -15.798 1.00 95.44 175 ALA A C 1
ATOM 1357 O O . ALA A 1 175 ? 17.875 5.676 -16.795 1.00 95.44 175 ALA A O 1
ATOM 1358 N N . ALA A 1 176 ? 16.153 6.439 -15.559 1.00 95.75 176 ALA A N 1
ATOM 1359 C CA . ALA A 1 176 ? 15.095 5.824 -16.343 1.00 95.75 176 ALA A CA 1
ATOM 1360 C C . ALA A 1 176 ? 15.135 6.200 -17.822 1.00 95.75 176 ALA A C 1
ATOM 1362 O O . ALA A 1 176 ? 14.668 5.409 -18.637 1.00 95.75 176 ALA A O 1
ATOM 1363 N N . LYS A 1 177 ? 15.735 7.339 -18.200 1.00 93.00 177 LYS A N 1
ATOM 1364 C CA . LYS A 1 177 ? 15.910 7.744 -19.607 1.00 93.00 177 LYS A CA 1
ATOM 1365 C C . LYS A 1 177 ? 16.596 6.672 -20.460 1.00 93.00 177 LYS A C 1
ATOM 1367 O O . LYS A 1 177 ? 16.340 6.600 -21.657 1.00 93.00 177 LYS A O 1
ATOM 1372 N N . ASN A 1 178 ? 17.400 5.801 -19.848 1.00 93.81 178 ASN A N 1
ATOM 1373 C CA . ASN A 1 178 ? 18.077 4.691 -20.523 1.00 93.81 178 ASN A CA 1
ATOM 1374 C C . ASN A 1 178 ? 17.245 3.395 -20.590 1.00 93.81 178 ASN A C 1
ATOM 1376 O O . ASN A 1 178 ? 17.738 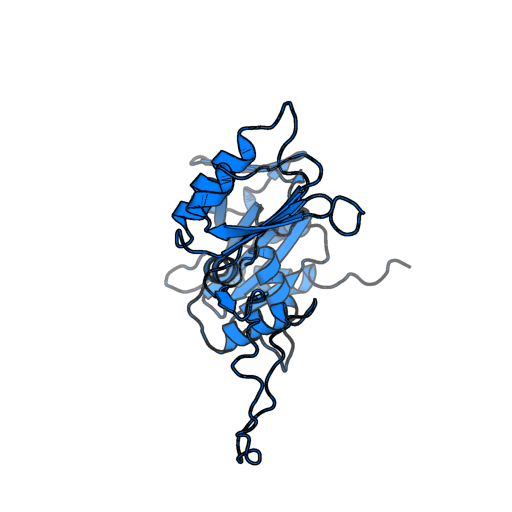2.376 -21.062 1.00 93.81 178 ASN A O 1
ATOM 1380 N N . TRP A 1 179 ? 16.001 3.392 -20.099 1.00 95.88 179 TRP A N 1
ATOM 1381 C CA . TRP A 1 179 ? 15.152 2.192 -20.027 1.00 95.88 179 TRP A CA 1
ATOM 1382 C C . TRP A 1 179 ? 14.180 2.061 -21.209 1.00 95.88 179 TRP A C 1
ATOM 1384 O O . TRP A 1 179 ? 13.468 1.063 -21.311 1.00 95.88 179 TRP A O 1
ATOM 1394 N N . GLY A 1 180 ? 14.137 3.049 -22.108 1.00 93.69 180 GLY A N 1
ATOM 1395 C CA . GLY A 1 180 ? 13.290 3.024 -23.300 1.00 93.69 180 GLY A CA 1
ATOM 1396 C C . GLY A 1 180 ? 11.794 3.163 -22.989 1.00 93.69 180 GLY A C 1
ATOM 1397 O O . GLY A 1 180 ? 11.377 4.105 -22.309 1.00 93.69 180 GLY A O 1
ATOM 1398 N N . LEU A 1 181 ? 10.983 2.252 -23.541 1.00 95.50 181 LEU A N 1
ATOM 1399 C CA . LEU A 1 181 ? 9.528 2.237 -23.374 1.00 95.50 181 LEU A CA 1
ATOM 1400 C C . LEU A 1 181 ? 9.133 1.632 -22.020 1.00 95.50 181 LEU A C 1
ATOM 1402 O O . LEU A 1 181 ? 9.478 0.495 -21.693 1.00 95.50 181 LEU A O 1
ATOM 1406 N N . LEU A 1 182 ? 8.338 2.377 -21.261 1.00 97.25 182 LEU A N 1
ATOM 1407 C CA . LEU A 1 182 ? 7.862 2.013 -19.934 1.00 97.25 182 LEU A CA 1
ATOM 1408 C C . LEU A 1 182 ? 6.336 2.007 -19.881 1.00 97.25 182 LEU A C 1
ATOM 1410 O O . LEU A 1 182 ? 5.658 2.739 -20.599 1.00 97.25 182 LEU A O 1
ATOM 1414 N N . ARG A 1 183 ? 5.784 1.227 -18.953 1.00 97.19 183 ARG A N 1
ATOM 1415 C CA . ARG A 1 183 ? 4.390 1.354 -18.527 1.00 97.19 183 ARG A CA 1
ATOM 1416 C C . ARG A 1 183 ? 4.333 2.161 -17.239 1.00 97.19 183 ARG A C 1
ATOM 1418 O O . ARG A 1 183 ? 4.784 1.671 -16.201 1.00 97.19 183 ARG A O 1
ATOM 1425 N N . ALA A 1 184 ? 3.754 3.354 -17.302 1.00 97.31 184 ALA A N 1
ATOM 1426 C CA . ALA A 1 184 ? 3.395 4.151 -16.137 1.00 97.31 184 ALA A CA 1
ATOM 1427 C C . ALA A 1 184 ? 1.988 3.779 -15.658 1.00 97.31 184 ALA A C 1
ATOM 1429 O O . ALA A 1 184 ? 1.065 3.637 -16.461 1.00 97.31 184 ALA A O 1
ATOM 1430 N N . VAL A 1 185 ? 1.817 3.634 -14.348 1.00 96.81 185 VAL A N 1
ATOM 1431 C CA . VAL A 1 185 ? 0.524 3.372 -13.718 1.00 96.81 185 VAL A CA 1
ATOM 1432 C C . VAL A 1 185 ? 0.259 4.436 -12.667 1.00 96.81 185 VAL A C 1
ATOM 1434 O O . VAL A 1 185 ? 1.053 4.627 -11.744 1.00 96.81 185 VAL A O 1
ATOM 1437 N N . VAL A 1 186 ? -0.883 5.104 -12.805 1.00 95.06 186 VAL A N 1
ATOM 1438 C CA . VAL A 1 186 ? -1.393 6.097 -11.856 1.00 95.06 186 VAL A CA 1
ATOM 1439 C C . VAL A 1 186 ? -2.763 5.639 -11.387 1.00 95.06 186 VAL A C 1
ATOM 1441 O O . VAL A 1 186 ? -3.578 5.157 -12.177 1.00 95.06 186 VAL A O 1
ATOM 1444 N N . ARG A 1 187 ? -3.017 5.756 -10.087 1.00 90.12 187 ARG A N 1
ATOM 1445 C CA . ARG A 1 187 ? -4.275 5.335 -9.470 1.00 90.12 187 ARG A CA 1
ATOM 1446 C C . ARG A 1 187 ? -4.862 6.500 -8.695 1.00 90.12 187 ARG A C 1
ATOM 1448 O O . ARG A 1 187 ? -4.129 7.214 -8.023 1.00 90.12 187 ARG A O 1
ATOM 1455 N N . SER A 1 188 ? -6.174 6.678 -8.787 1.00 85.12 188 SER A N 1
ATOM 1456 C CA . SER A 1 188 ? -6.892 7.632 -7.946 1.00 85.12 188 SER A CA 1
ATOM 1457 C C . SER A 1 188 ? -7.532 6.924 -6.758 1.00 85.12 188 SER A C 1
ATOM 1459 O O . SER A 1 188 ? -7.941 5.764 -6.853 1.00 85.12 188 SER A O 1
ATOM 1461 N N . GLU A 1 189 ? -7.680 7.645 -5.648 1.00 77.19 189 GLU A N 1
ATOM 1462 C CA . GLU A 1 189 ? -8.396 7.153 -4.463 1.00 77.19 189 GLU A CA 1
ATOM 1463 C C . GLU A 1 189 ? -9.855 6.783 -4.778 1.00 77.19 189 GLU A C 1
ATOM 1465 O O . GLU A 1 189 ? -10.400 5.841 -4.209 1.00 77.19 189 GLU A O 1
ATOM 1470 N N . ALA A 1 190 ? -10.469 7.468 -5.749 1.00 81.00 190 ALA A N 1
ATOM 1471 C CA . ALA A 1 190 ? -11.823 7.183 -6.226 1.00 81.00 190 ALA A CA 1
ATOM 1472 C C . ALA A 1 190 ? -11.924 5.894 -7.073 1.00 81.00 190 ALA A C 1
ATOM 1474 O O . ALA A 1 190 ? -13.010 5.542 -7.530 1.00 81.00 190 ALA A O 1
ATOM 1475 N N . GLY A 1 191 ? -10.808 5.189 -7.293 1.00 79.69 191 GLY A N 1
ATOM 1476 C CA . GLY A 1 191 ? -10.765 3.882 -7.946 1.00 79.69 191 GLY A CA 1
ATOM 1477 C C . GLY A 1 191 ? -10.410 3.902 -9.433 1.00 79.69 191 GLY A C 1
ATOM 1478 O O . GLY A 1 191 ? -10.354 2.832 -10.040 1.00 79.69 191 GLY A O 1
ATOM 1479 N N . ALA A 1 192 ? -10.132 5.069 -10.026 1.00 87.75 192 ALA A N 1
ATOM 1480 C CA . ALA A 1 192 ? -9.681 5.146 -11.415 1.00 87.75 192 ALA A CA 1
ATOM 1481 C C . ALA A 1 192 ? -8.234 4.658 -11.551 1.00 87.75 192 ALA A C 1
ATOM 1483 O O . ALA A 1 192 ? -7.409 4.826 -10.648 1.00 87.75 192 ALA A O 1
ATOM 1484 N N . ILE A 1 193 ? -7.928 4.044 -12.692 1.00 92.44 193 ILE A N 1
ATOM 1485 C CA . ILE A 1 193 ? -6.608 3.500 -13.001 1.00 92.44 193 ILE A CA 1
ATOM 1486 C C . ILE A 1 193 ? -6.257 3.938 -14.415 1.00 92.44 193 ILE A C 1
ATOM 1488 O O . ILE A 1 193 ? -6.994 3.636 -15.352 1.00 92.44 193 ILE A O 1
ATOM 1492 N N . SER A 1 194 ? -5.120 4.605 -14.550 1.00 93.75 194 SER A N 1
ATOM 1493 C CA . SER A 1 194 ? -4.539 4.955 -15.839 1.00 93.75 194 SER A CA 1
ATOM 1494 C C . SER A 1 194 ? -3.269 4.145 -16.030 1.00 93.75 194 SER A C 1
ATOM 1496 O O . SER A 1 194 ? -2.340 4.256 -15.229 1.00 93.75 194 SER A O 1
ATOM 1498 N N . GLU A 1 195 ? -3.232 3.338 -17.086 1.00 95.69 195 GLU A N 1
ATOM 1499 C CA . GLU A 1 195 ? -2.026 2.653 -17.546 1.00 95.69 195 GLU A CA 1
ATOM 1500 C C . GLU A 1 195 ? -1.612 3.267 -18.879 1.00 95.69 195 GLU A C 1
ATOM 1502 O O . GLU A 1 195 ? -2.380 3.251 -19.839 1.00 95.69 195 GLU A O 1
ATOM 1507 N N . LEU A 1 196 ? -0.416 3.847 -18.920 1.00 95.69 196 LEU A N 1
ATOM 1508 C CA . LEU A 1 196 ? 0.076 4.614 -20.057 1.00 95.69 196 LEU A CA 1
ATOM 1509 C C . LEU A 1 196 ? 1.417 4.049 -20.508 1.00 95.69 196 LEU A C 1
ATOM 1511 O O . LEU A 1 196 ? 2.282 3.756 -19.682 1.00 95.69 196 LEU A O 1
ATOM 1515 N N . MET A 1 197 ? 1.584 3.916 -21.820 1.00 95.69 197 MET A N 1
ATOM 1516 C CA . MET A 1 197 ? 2.887 3.647 -22.417 1.00 95.69 197 MET A CA 1
ATOM 1517 C C . MET A 1 197 ? 3.618 4.975 -22.568 1.00 95.69 197 MET A C 1
ATOM 1519 O O . MET A 1 197 ? 3.095 5.906 -23.180 1.00 95.69 197 MET A O 1
ATOM 1523 N N . VAL A 1 198 ? 4.790 5.075 -21.953 1.00 95.62 198 VAL A N 1
ATOM 1524 C CA . VAL A 1 198 ? 5.568 6.308 -21.851 1.00 95.62 198 VAL A CA 1
ATOM 1525 C C . VAL A 1 198 ? 7.001 6.026 -22.279 1.00 95.62 198 VAL A C 1
ATOM 1527 O O . VAL A 1 198 ? 7.560 4.994 -21.906 1.00 95.62 198 VAL A O 1
ATOM 1530 N N . HIS A 1 199 ? 7.616 6.931 -23.033 1.00 93.38 199 HIS A N 1
ATOM 1531 C CA . HIS A 1 199 ? 9.059 6.886 -23.222 1.00 93.38 199 HIS A CA 1
ATOM 1532 C C . HIS A 1 199 ? 9.716 7.640 -22.073 1.00 93.38 199 HIS A C 1
ATOM 1534 O O . HIS A 1 199 ? 9.286 8.731 -21.702 1.00 93.38 199 HIS A O 1
ATOM 1540 N N . ALA A 1 200 ? 10.752 7.061 -21.475 1.00 85.69 200 ALA A N 1
ATOM 1541 C CA . ALA A 1 200 ? 11.404 7.694 -20.335 1.00 85.69 200 ALA A CA 1
ATOM 1542 C C . ALA A 1 200 ? 12.110 9.018 -20.692 1.00 85.69 200 ALA A C 1
ATOM 1544 O O . ALA A 1 200 ? 12.311 9.866 -19.826 1.00 85.69 200 ALA A O 1
ATOM 1545 N N . GLU A 1 201 ? 12.438 9.232 -21.969 1.00 88.94 201 GLU A N 1
ATOM 1546 C CA . GLU A 1 201 ? 12.957 10.508 -22.478 1.00 88.94 201 GLU A CA 1
ATOM 1547 C C . GLU A 1 201 ? 11.951 11.669 -22.359 1.00 88.94 201 GLU A C 1
ATOM 1549 O O . GLU A 1 201 ? 12.356 12.831 -22.273 1.00 88.94 201 GLU A O 1
ATOM 1554 N N . ASP A 1 202 ? 10.649 11.367 -22.275 1.00 92.44 202 ASP A N 1
ATOM 1555 C CA . ASP A 1 202 ? 9.591 12.368 -22.116 1.00 92.44 202 ASP A CA 1
ATOM 1556 C C . ASP A 1 202 ? 9.540 12.949 -20.694 1.00 92.44 202 ASP A C 1
ATOM 1558 O O . ASP A 1 202 ? 8.819 13.918 -20.446 1.00 92.44 202 ASP A O 1
ATOM 1562 N N . PHE A 1 203 ? 10.291 12.382 -19.743 1.00 94.81 203 PHE A N 1
ATOM 1563 C CA . PHE A 1 203 ? 10.201 12.737 -18.330 1.00 94.81 203 PHE A CA 1
ATOM 1564 C C . PHE A 1 203 ? 10.866 14.094 -18.077 1.00 94.81 203 PHE A C 1
ATOM 1566 O O . PHE A 1 203 ? 12.088 14.245 -18.155 1.00 94.81 203 PHE A O 1
ATOM 1573 N N . LYS A 1 204 ? 10.055 15.103 -17.737 1.00 95.56 204 LYS A N 1
ATOM 1574 C CA . LYS A 1 204 ? 10.513 16.479 -17.497 1.00 95.56 204 LYS A CA 1
ATOM 1575 C C . LYS A 1 204 ? 10.069 16.974 -16.126 1.00 95.56 204 LYS A C 1
ATOM 1577 O O . LYS A 1 204 ? 8.917 17.372 -15.938 1.00 95.56 204 LYS A O 1
ATOM 1582 N N . LEU A 1 205 ? 11.010 17.016 -15.183 1.00 95.19 205 LEU A N 1
ATOM 1583 C CA . LEU A 1 205 ? 10.822 17.686 -13.895 1.00 95.19 205 LEU A CA 1
ATOM 1584 C C . LEU A 1 205 ? 10.858 19.209 -14.086 1.00 95.19 205 LEU A C 1
ATOM 1586 O O . LEU A 1 205 ? 11.840 19.756 -14.590 1.00 95.19 205 LEU A O 1
ATOM 1590 N N . ARG A 1 206 ? 9.776 19.897 -13.709 1.00 94.00 206 ARG A N 1
ATOM 1591 C CA . ARG A 1 206 ? 9.640 21.362 -13.763 1.00 94.00 206 ARG A CA 1
ATOM 1592 C C . ARG A 1 206 ? 8.943 21.857 -12.499 1.00 94.00 206 ARG A C 1
ATOM 1594 O O . ARG A 1 206 ? 7.737 21.671 -12.347 1.00 94.00 206 ARG A O 1
ATOM 1601 N N . GLY A 1 207 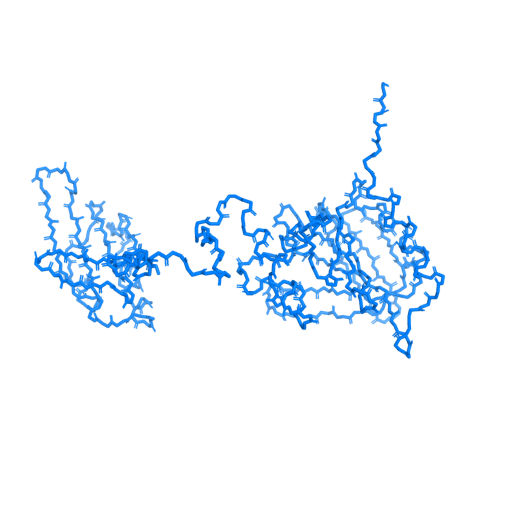? 9.699 22.506 -11.613 1.00 92.94 207 GLY A N 1
ATOM 1602 C CA . GLY A 1 207 ? 9.197 22.889 -10.291 1.00 92.94 207 GLY A CA 1
ATOM 1603 C C . GLY A 1 207 ? 8.702 21.658 -9.531 1.00 92.94 207 GLY A C 1
ATOM 1604 O O . GLY A 1 207 ? 9.405 20.653 -9.469 1.00 92.94 207 GLY A O 1
ATOM 1605 N N . ASP A 1 208 ? 7.464 21.719 -9.048 1.00 95.56 208 ASP A N 1
ATOM 1606 C CA . ASP A 1 208 ? 6.835 20.651 -8.263 1.00 95.56 208 ASP A CA 1
ATOM 1607 C C . ASP A 1 208 ? 6.165 19.563 -9.114 1.00 95.56 208 ASP A C 1
ATOM 1609 O O . ASP A 1 208 ? 5.419 18.744 -8.585 1.00 95.56 208 ASP A O 1
ATOM 1613 N N . TRP A 1 209 ? 6.391 19.531 -10.431 1.00 97.50 209 TRP A N 1
ATOM 1614 C CA . TRP A 1 209 ? 5.709 18.603 -11.335 1.00 97.50 209 TRP A CA 1
ATOM 1615 C C . TRP A 1 209 ? 6.680 17.764 -12.157 1.00 97.50 209 TRP A C 1
ATOM 1617 O O . TRP A 1 209 ? 7.614 18.282 -12.772 1.00 97.50 209 TRP A O 1
ATOM 1627 N N . LEU A 1 210 ? 6.394 16.466 -12.239 1.00 97.44 210 LEU A N 1
ATOM 1628 C CA . LEU A 1 210 ? 6.891 15.600 -13.298 1.00 97.44 210 LEU A CA 1
ATOM 1629 C C . LEU A 1 210 ? 5.875 15.630 -14.440 1.00 97.44 210 LEU A C 1
ATOM 1631 O O . LEU A 1 210 ? 4.737 15.191 -14.272 1.00 97.44 210 LEU A O 1
ATOM 1635 N N . ASN A 1 211 ? 6.298 16.148 -15.588 1.00 97.38 211 ASN A N 1
ATOM 1636 C CA . ASN A 1 211 ? 5.481 16.216 -16.793 1.00 97.38 211 ASN A CA 1
ATOM 1637 C C . ASN A 1 211 ? 5.950 15.135 -17.766 1.00 97.38 211 ASN A C 1
ATOM 1639 O O . ASN A 1 211 ? 7.149 15.021 -18.030 1.00 97.38 211 ASN A O 1
ATOM 1643 N N . ILE A 1 212 ? 5.001 14.359 -18.277 1.00 95.81 212 ILE A N 1
ATOM 1644 C CA . ILE A 1 212 ? 5.191 13.339 -19.306 1.00 95.81 212 ILE A CA 1
ATOM 1645 C C . ILE A 1 212 ? 4.165 13.658 -20.390 1.00 95.81 212 ILE A C 1
ATOM 1647 O O . ILE A 1 212 ? 2.971 13.406 -20.223 1.00 95.81 212 ILE A O 1
ATOM 1651 N N . GLU A 1 213 ? 4.622 14.290 -21.464 1.00 94.00 213 GLU A N 1
ATOM 1652 C CA . GLU A 1 213 ? 3.761 14.879 -22.490 1.00 94.00 213 GLU A CA 1
ATOM 1653 C C . GLU A 1 213 ? 4.182 14.388 -23.870 1.00 94.00 213 GLU A C 1
ATOM 1655 O O . GLU A 1 213 ? 5.347 14.514 -24.249 1.00 94.00 213 GLU A O 1
ATOM 1660 N N . ASN A 1 214 ? 3.220 13.875 -24.633 1.00 90.31 214 ASN A N 1
ATOM 1661 C CA . ASN A 1 214 ? 3.391 13.529 -26.038 1.00 90.31 214 ASN A CA 1
ATOM 1662 C C . ASN A 1 214 ? 2.093 13.802 -26.818 1.00 90.31 214 ASN A C 1
ATOM 1664 O O . ASN A 1 214 ? 1.110 14.304 -26.277 1.00 90.31 214 ASN A O 1
ATOM 1668 N N . ASN A 1 215 ? 2.072 13.449 -28.104 1.00 91.38 215 ASN A N 1
ATOM 1669 C CA . ASN A 1 215 ? 0.932 13.720 -28.987 1.00 91.38 215 ASN A CA 1
ATOM 1670 C C . ASN A 1 215 ? -0.370 12.991 -28.598 1.00 91.38 215 ASN A C 1
ATOM 1672 O O . ASN A 1 215 ? -1.421 13.290 -29.161 1.00 91.38 215 ASN A O 1
ATOM 1676 N N . HIS A 1 216 ? -0.314 12.016 -27.688 1.00 93.31 216 HIS A N 1
ATOM 1677 C CA . HIS A 1 216 ? -1.449 11.167 -27.329 1.00 93.31 216 HIS A CA 1
ATOM 1678 C C . HIS A 1 216 ? -2.017 11.485 -25.948 1.00 93.31 216 HIS A C 1
ATOM 1680 O O . HIS A 1 216 ? -3.218 11.319 -25.735 1.00 93.31 216 HIS A O 1
ATOM 1686 N N . PHE A 1 217 ? -1.181 11.926 -25.008 1.00 94.56 217 PHE A N 1
ATOM 1687 C CA . PHE A 1 217 ? -1.621 12.276 -23.664 1.00 94.56 217 PHE A CA 1
ATOM 1688 C C . PHE A 1 217 ? -0.652 13.233 -22.973 1.00 94.56 217 PHE A C 1
ATOM 1690 O O . PHE A 1 217 ? 0.517 13.371 -23.332 1.00 94.56 217 PHE A O 1
ATOM 1697 N N . HIS A 1 218 ? -1.169 13.854 -21.919 1.00 94.88 218 HIS A N 1
ATOM 1698 C CA . HIS A 1 218 ? -0.402 14.619 -20.954 1.00 94.88 218 HIS A CA 1
ATOM 1699 C C . HIS A 1 218 ? -0.623 13.993 -19.579 1.00 94.88 218 HIS A C 1
ATOM 1701 O O . HIS A 1 218 ? -1.760 13.874 -19.118 1.00 94.88 218 HIS A O 1
ATOM 1707 N N . LEU A 1 219 ? 0.460 13.583 -18.928 1.00 95.50 219 LEU A N 1
ATOM 1708 C CA . LEU A 1 219 ? 0.454 13.108 -17.555 1.00 95.50 219 LEU A CA 1
ATOM 1709 C C . LEU A 1 219 ? 1.297 14.054 -16.701 1.00 95.50 219 LEU A C 1
ATOM 1711 O O . LEU A 1 219 ? 2.488 14.238 -16.938 1.00 95.50 219 LEU A O 1
ATOM 1715 N N . HIS A 1 220 ? 0.661 14.623 -15.683 1.00 96.31 220 HIS A N 1
ATOM 1716 C CA . HIS A 1 220 ? 1.289 15.516 -14.722 1.00 96.31 220 HIS A CA 1
ATOM 1717 C C . HIS A 1 220 ? 1.202 14.858 -13.350 1.00 96.31 220 HIS A C 1
ATOM 1719 O O . HIS A 1 220 ? 0.109 14.638 -12.824 1.00 96.31 220 HIS A O 1
ATOM 1725 N N . VAL A 1 221 ? 2.353 14.528 -12.775 1.00 96.38 221 VAL A N 1
ATOM 1726 C CA . VAL A 1 221 ? 2.450 13.981 -11.421 1.00 96.38 221 VAL A CA 1
ATOM 1727 C C . VAL A 1 221 ? 2.976 15.075 -10.507 1.00 96.38 221 VAL A C 1
ATOM 1729 O O . VAL A 1 221 ? 4.014 15.670 -10.797 1.00 96.38 221 VAL A O 1
ATOM 1732 N N . ASN A 1 222 ? 2.269 15.337 -9.405 1.00 96.38 222 ASN A N 1
ATOM 1733 C CA . ASN A 1 222 ? 2.744 16.263 -8.383 1.00 96.38 222 ASN A CA 1
ATOM 1734 C C . ASN A 1 222 ? 3.968 15.646 -7.694 1.00 96.38 222 ASN A C 1
ATOM 1736 O O . ASN A 1 222 ? 3.850 14.767 -6.839 1.00 96.38 222 ASN A O 1
ATOM 1740 N N . TRP A 1 223 ? 5.145 16.086 -8.117 1.00 97.62 223 TRP A N 1
ATOM 1741 C CA . TRP A 1 223 ? 6.433 15.588 -7.672 1.00 97.62 223 TRP A CA 1
ATOM 1742 C C . TRP A 1 223 ? 6.732 15.970 -6.224 1.00 97.62 223 TRP A C 1
ATOM 1744 O O . TRP A 1 223 ? 7.403 15.210 -5.536 1.00 97.62 223 TRP A O 1
ATOM 1754 N N . ALA A 1 224 ? 6.179 17.078 -5.718 1.00 96.44 224 ALA A N 1
ATOM 1755 C CA . ALA A 1 224 ? 6.331 17.452 -4.309 1.00 96.44 224 ALA A CA 1
ATOM 1756 C C . ALA A 1 224 ? 5.746 16.400 -3.344 1.00 96.44 224 ALA A C 1
ATOM 1758 O O . ALA A 1 224 ? 6.171 16.307 -2.192 1.00 96.44 224 ALA A O 1
ATOM 1759 N N . ASN A 1 225 ? 4.816 15.562 -3.817 1.00 96.00 225 ASN A N 1
ATOM 1760 C CA . ASN A 1 225 ? 4.275 14.450 -3.035 1.00 96.00 225 ASN A CA 1
ATOM 1761 C C . ASN A 1 225 ? 5.180 13.208 -3.044 1.00 96.00 225 ASN A C 1
ATOM 1763 O O . ASN A 1 225 ? 4.950 12.299 -2.254 1.00 96.00 225 ASN A O 1
ATOM 1767 N N . VAL A 1 226 ? 6.187 13.129 -3.918 1.00 97.69 226 VAL A N 1
ATOM 1768 C CA . VAL A 1 226 ? 7.090 11.975 -4.004 1.00 97.69 226 VAL A CA 1
ATOM 1769 C C . VAL A 1 226 ? 8.208 12.126 -2.979 1.00 97.69 226 VAL A C 1
ATOM 1771 O O . VAL A 1 226 ? 9.061 13.000 -3.094 1.00 97.69 226 VAL A O 1
ATOM 1774 N N . GLN A 1 227 ? 8.228 11.233 -1.994 1.00 96.38 227 GLN A N 1
ATOM 1775 C CA . GLN A 1 227 ? 9.217 11.231 -0.914 1.00 96.38 227 GLN A CA 1
ATOM 1776 C C . GLN A 1 227 ? 10.203 10.073 -1.025 1.00 96.38 227 GLN A C 1
ATOM 1778 O O . GLN A 1 227 ? 11.349 10.179 -0.591 1.00 96.38 227 GLN A O 1
ATOM 1783 N N . GLN A 1 228 ? 9.771 8.947 -1.591 1.00 96.62 228 GLN A N 1
ATOM 1784 C CA . GLN A 1 228 ? 10.589 7.742 -1.680 1.00 96.62 228 GLN A CA 1
ATOM 1785 C C . GLN A 1 228 ? 10.405 7.067 -3.037 1.00 96.62 228 GLN A C 1
ATOM 1787 O O . GLN A 1 228 ? 9.379 7.227 -3.699 1.00 96.62 228 GLN A O 1
ATOM 1792 N N . ALA A 1 229 ? 11.405 6.286 -3.433 1.00 98.06 229 ALA A N 1
ATOM 1793 C CA . ALA A 1 229 ? 11.338 5.411 -4.590 1.00 98.06 229 ALA A CA 1
ATOM 1794 C C . ALA A 1 229 ? 11.812 4.010 -4.201 1.00 98.06 229 ALA A C 1
ATOM 1796 O O . ALA A 1 229 ? 12.751 3.848 -3.417 1.00 98.06 229 ALA A O 1
ATOM 1797 N N . TRP A 1 230 ? 11.156 3.002 -4.762 1.00 98.31 230 TRP A N 1
ATOM 1798 C CA . TRP A 1 230 ? 11.419 1.604 -4.463 1.00 98.31 230 TRP A CA 1
ATOM 1799 C C . TRP A 1 230 ? 11.550 0.811 -5.743 1.00 98.31 230 TRP A C 1
ATOM 1801 O O . TRP A 1 230 ? 10.599 0.696 -6.515 1.00 98.31 230 TRP A O 1
ATOM 1811 N N . PHE A 1 231 ? 12.721 0.234 -5.939 1.00 98.44 231 PHE A N 1
ATOM 1812 C CA . PHE A 1 231 ? 12.950 -0.759 -6.967 1.00 98.44 231 PHE A CA 1
ATOM 1813 C C . PHE A 1 231 ? 12.258 -2.064 -6.559 1.00 98.44 231 PHE A C 1
ATOM 1815 O O . PHE A 1 231 ? 12.421 -2.512 -5.424 1.00 98.44 231 PHE A O 1
ATOM 1822 N N . VAL A 1 232 ? 11.472 -2.666 -7.458 1.00 98.19 232 VAL A N 1
ATOM 1823 C CA . VAL A 1 232 ? 10.753 -3.925 -7.206 1.00 98.19 232 VAL A CA 1
ATOM 1824 C C . VAL A 1 232 ? 10.871 -4.878 -8.394 1.00 98.19 232 VAL A C 1
ATOM 1826 O O . VAL A 1 232 ? 10.589 -4.514 -9.536 1.00 98.19 232 VAL A O 1
ATOM 1829 N N . LYS A 1 233 ? 11.248 -6.129 -8.125 1.00 96.81 233 LYS A N 1
ATOM 1830 C CA . LYS A 1 233 ? 11.203 -7.239 -9.080 1.00 96.81 233 LYS A CA 1
ATOM 1831 C C . LYS A 1 233 ? 10.251 -8.321 -8.589 1.00 96.81 233 LYS A C 1
ATOM 1833 O O . LYS A 1 233 ? 10.060 -8.507 -7.389 1.00 96.81 233 LYS A O 1
ATOM 1838 N N . ARG A 1 234 ? 9.699 -9.074 -9.538 1.00 94.50 234 ARG A N 1
ATOM 1839 C CA . ARG A 1 234 ? 9.018 -10.350 -9.286 1.00 94.50 234 ARG A CA 1
ATOM 1840 C C . ARG A 1 234 ? 9.481 -11.368 -10.314 1.00 94.50 234 ARG A C 1
ATOM 1842 O O . ARG A 1 234 ? 8.952 -11.389 -11.429 1.00 94.50 234 ARG A O 1
ATOM 1849 N N . GLY A 1 235 ? 10.474 -12.180 -9.963 1.00 89.19 235 GLY A N 1
ATOM 1850 C CA . GLY A 1 235 ? 11.097 -13.133 -10.883 1.00 89.19 235 GLY A CA 1
ATOM 1851 C C . GLY A 1 235 ? 11.391 -12.496 -12.249 1.00 89.19 235 GLY A C 1
ATOM 1852 O O . GLY A 1 235 ? 12.027 -11.451 -12.331 1.00 89.19 235 GLY A O 1
ATOM 1853 N N . LYS A 1 236 ? 10.860 -13.096 -13.323 1.00 88.56 236 LYS A N 1
ATOM 1854 C CA . LYS A 1 236 ? 10.923 -12.566 -14.704 1.00 88.56 236 LYS A CA 1
ATOM 1855 C C . LYS A 1 236 ? 9.640 -11.843 -15.152 1.00 88.56 236 LYS A C 1
ATOM 1857 O O . LYS A 1 236 ? 9.470 -11.565 -16.336 1.00 88.56 236 LYS A O 1
ATOM 1862 N N . LYS A 1 237 ? 8.689 -11.628 -14.238 1.00 90.75 237 LYS A N 1
ATOM 1863 C CA . LYS A 1 237 ? 7.341 -11.116 -14.539 1.00 90.75 237 LYS A CA 1
ATOM 1864 C C . LYS A 1 237 ? 7.240 -9.600 -14.394 1.00 90.75 237 LYS A C 1
ATOM 1866 O O . LYS A 1 237 ? 6.429 -8.996 -15.093 1.00 90.75 237 LYS A O 1
ATOM 1871 N N . LEU A 1 238 ? 8.008 -9.013 -13.474 1.00 95.06 238 LEU A N 1
ATOM 1872 C CA . LEU A 1 238 ? 7.956 -7.587 -13.155 1.00 95.06 238 LEU A CA 1
ATOM 1873 C C . LEU A 1 238 ? 9.354 -7.029 -12.878 1.00 95.06 238 LEU A C 1
ATOM 1875 O O . LEU A 1 238 ? 10.093 -7.604 -12.081 1.00 95.06 238 LEU A O 1
ATOM 1879 N N . CYS A 1 239 ? 9.637 -5.869 -13.467 1.00 97.62 239 CYS A N 1
ATOM 1880 C CA . CYS A 1 239 ? 10.726 -4.963 -13.120 1.00 97.62 239 CYS A CA 1
ATOM 1881 C C . CYS A 1 239 ? 10.118 -3.556 -13.067 1.00 97.62 239 CYS A C 1
ATOM 1883 O O . CYS A 1 239 ? 9.731 -3.019 -14.107 1.00 97.62 239 CYS A O 1
ATOM 1885 N N . SER A 1 240 ? 9.939 -3.000 -11.870 1.00 98.00 240 SER A N 1
ATOM 1886 C CA . SER A 1 240 ? 9.270 -1.714 -11.656 1.00 98.00 240 SER A CA 1
ATOM 1887 C C . SER A 1 240 ? 10.005 -0.811 -10.674 1.00 98.00 240 SER A C 1
ATOM 1889 O O . SER A 1 240 ? 10.865 -1.257 -9.910 1.00 98.00 240 SER A O 1
ATOM 1891 N N . VAL A 1 241 ? 9.651 0.472 -10.697 1.00 98.25 241 VAL A N 1
ATOM 1892 C CA . VAL A 1 241 ? 9.919 1.406 -9.605 1.00 98.25 241 VAL A CA 1
ATOM 1893 C C . VAL A 1 241 ? 8.612 2.021 -9.135 1.00 98.25 241 VAL A C 1
ATOM 1895 O O . VAL A 1 241 ? 7.826 2.513 -9.945 1.00 98.25 241 VAL A O 1
ATOM 1898 N N . HIS A 1 242 ? 8.384 1.982 -7.827 1.00 98.38 242 HIS A N 1
ATOM 1899 C CA . HIS A 1 242 ? 7.239 2.595 -7.164 1.00 98.38 242 HIS A CA 1
ATOM 1900 C C . HIS A 1 242 ? 7.677 3.874 -6.462 1.00 98.38 242 HIS A C 1
ATOM 1902 O O . HIS A 1 242 ? 8.580 3.839 -5.629 1.00 98.38 242 HIS A O 1
ATOM 1908 N N . PHE A 1 243 ? 7.021 4.985 -6.782 1.00 98.19 243 PHE A N 1
ATOM 1909 C CA . PHE A 1 243 ? 7.236 6.273 -6.135 1.00 98.19 243 PHE A CA 1
ATOM 1910 C C . PHE A 1 243 ? 6.142 6.488 -5.096 1.00 98.19 243 PHE A C 1
ATOM 1912 O O . PHE A 1 243 ? 4.953 6.407 -5.422 1.00 98.19 243 PHE A O 1
ATOM 1919 N N . THR A 1 244 ? 6.534 6.727 -3.848 1.00 97.19 244 THR A N 1
ATOM 1920 C CA . THR A 1 244 ? 5.604 6.823 -2.719 1.00 97.19 244 THR A CA 1
ATOM 1921 C C . THR A 1 244 ? 5.718 8.148 -1.986 1.00 97.19 244 THR A C 1
ATOM 1923 O O . THR A 1 244 ? 6.761 8.806 -2.026 1.00 97.19 244 THR A O 1
ATOM 1926 N N . ASP A 1 245 ? 4.644 8.523 -1.300 1.00 95.56 245 ASP A N 1
ATOM 1927 C CA . ASP A 1 245 ? 4.607 9.687 -0.421 1.00 95.56 245 ASP A CA 1
ATOM 1928 C C . ASP A 1 245 ? 5.209 9.401 0.968 1.00 95.56 245 ASP A C 1
ATOM 1930 O O . ASP A 1 245 ? 5.803 8.345 1.217 1.00 95.56 245 ASP A O 1
ATOM 1934 N N . GLU A 1 246 ? 5.078 10.364 1.885 1.00 92.12 246 GLU A N 1
ATOM 1935 C CA . GLU A 1 246 ? 5.552 10.256 3.273 1.00 92.12 246 GLU A CA 1
ATOM 1936 C C . GLU A 1 246 ? 4.855 9.143 4.078 1.00 92.12 246 GLU A C 1
ATOM 1938 O O . GLU A 1 246 ? 5.389 8.690 5.089 1.00 92.12 246 GLU A O 1
ATOM 1943 N N . LYS A 1 247 ? 3.677 8.691 3.630 1.00 87.56 247 LYS A N 1
ATOM 1944 C CA . LYS A 1 247 ? 2.852 7.651 4.261 1.00 87.56 247 LYS A CA 1
ATOM 1945 C C . LYS A 1 247 ? 3.008 6.294 3.575 1.00 87.56 247 LYS A C 1
ATOM 1947 O O . LYS A 1 247 ? 2.257 5.370 3.879 1.00 87.56 247 LYS A O 1
ATOM 1952 N N . ASN A 1 248 ? 3.977 6.162 2.665 1.00 89.62 248 ASN A N 1
ATOM 1953 C CA . ASN A 1 248 ? 4.188 4.976 1.835 1.00 89.62 248 ASN A CA 1
ATOM 1954 C C . ASN A 1 248 ? 2.999 4.645 0.908 1.00 89.62 248 ASN A C 1
ATOM 1956 O O . ASN A 1 248 ? 2.881 3.515 0.426 1.00 89.62 248 ASN A O 1
ATOM 1960 N N . GLU A 1 249 ? 2.138 5.615 0.598 1.00 91.31 249 GLU A N 1
ATOM 1961 C CA . GLU A 1 249 ? 1.126 5.456 -0.445 1.00 91.31 249 GLU A CA 1
ATOM 1962 C C . GLU A 1 249 ? 1.758 5.656 -1.822 1.00 91.31 249 GLU A C 1
ATOM 1964 O O . GLU A 1 249 ? 2.620 6.512 -2.015 1.00 91.31 249 GLU A O 1
ATOM 1969 N N . THR A 1 250 ? 1.365 4.838 -2.801 1.00 93.06 250 THR A N 1
ATOM 1970 C CA . THR A 1 250 ? 1.921 4.943 -4.159 1.00 93.06 250 THR A CA 1
ATOM 1971 C C . THR A 1 250 ? 1.339 6.158 -4.873 1.00 93.06 250 THR A C 1
ATOM 1973 O O . THR A 1 250 ? 0.143 6.196 -5.143 1.00 93.06 250 THR A O 1
ATOM 1976 N N . VAL A 1 251 ? 2.203 7.103 -5.246 1.00 96.25 251 VAL A N 1
ATOM 1977 C CA . VAL A 1 251 ? 1.852 8.247 -6.100 1.00 96.25 251 VAL A CA 1
ATOM 1978 C C . VAL A 1 251 ? 1.705 7.773 -7.547 1.00 96.25 251 VAL A C 1
ATOM 1980 O O . VAL A 1 251 ? 0.684 7.995 -8.194 1.00 96.25 251 VAL A O 1
ATOM 1983 N N . PHE A 1 252 ? 2.723 7.075 -8.047 1.00 97.19 252 PHE A N 1
ATOM 1984 C CA . PHE A 1 252 ? 2.710 6.389 -9.336 1.00 97.19 252 PHE A CA 1
ATOM 1985 C C . PHE A 1 252 ? 3.804 5.320 -9.364 1.00 97.19 252 PHE A C 1
ATOM 1987 O O . PHE A 1 252 ? 4.693 5.285 -8.510 1.00 97.19 252 PHE A O 1
ATOM 1994 N N . ASN A 1 253 ? 3.762 4.444 -10.360 1.00 97.75 253 ASN A N 1
ATOM 1995 C CA . ASN A 1 253 ? 4.859 3.522 -10.621 1.00 97.75 253 ASN A CA 1
ATOM 1996 C C . ASN A 1 253 ? 5.150 3.429 -12.115 1.00 97.75 253 ASN A C 1
ATOM 1998 O O . ASN A 1 253 ? 4.262 3.621 -12.943 1.00 97.75 253 ASN A O 1
ATOM 2002 N N . VAL A 1 254 ? 6.387 3.082 -12.449 1.00 97.81 254 VAL A N 1
ATOM 2003 C CA . VAL A 1 254 ? 6.815 2.767 -13.817 1.00 97.81 254 VAL A CA 1
ATOM 2004 C C . VAL A 1 254 ? 7.352 1.346 -13.862 1.00 97.81 254 VAL A C 1
ATOM 2006 O O . VAL A 1 254 ? 7.857 0.839 -12.862 1.00 97.81 254 VAL A O 1
ATOM 2009 N N . SER A 1 255 ? 7.217 0.672 -14.996 1.00 97.94 255 SER A N 1
ATOM 2010 C CA . SER A 1 255 ? 7.713 -0.693 -15.175 1.00 97.94 255 SER A CA 1
ATOM 2011 C C . SER A 1 255 ? 8.224 -0.922 -16.584 1.00 97.94 255 SER A C 1
ATOM 2013 O O . SER A 1 255 ? 7.691 -0.341 -17.530 1.00 97.94 255 SER A O 1
ATOM 2015 N N . LEU A 1 256 ? 9.238 -1.778 -16.714 1.00 97.75 256 LEU A N 1
ATOM 2016 C CA . LEU A 1 256 ? 9.693 -2.245 -18.018 1.00 97.75 256 LEU A CA 1
ATOM 2017 C C . LEU A 1 256 ? 8.553 -2.990 -18.718 1.00 97.75 256 LEU A C 1
ATOM 2019 O O . LEU A 1 256 ? 7.848 -3.799 -18.103 1.00 97.75 256 LEU A O 1
ATOM 2023 N N . VAL A 1 257 ? 8.389 -2.732 -20.012 1.00 96.12 257 VAL A N 1
ATOM 2024 C CA . VAL A 1 257 ? 7.415 -3.434 -20.852 1.00 96.12 257 VAL A CA 1
ATOM 2025 C C . VAL A 1 257 ? 8.017 -4.746 -21.352 1.00 96.12 257 VAL A C 1
ATOM 2027 O O . VAL A 1 257 ? 9.226 -4.862 -21.553 1.00 96.12 257 VAL A O 1
ATOM 2030 N N . ARG A 1 258 ? 7.161 -5.756 -21.525 1.00 93.44 258 ARG A N 1
ATOM 2031 C CA . ARG A 1 258 ? 7.521 -7.026 -22.158 1.00 93.44 258 ARG A CA 1
ATOM 2032 C C . ARG A 1 258 ? 6.848 -7.115 -23.518 1.00 93.44 258 ARG A C 1
ATOM 2034 O O . ARG A 1 258 ? 5.640 -6.903 -23.604 1.00 93.44 258 ARG A O 1
ATOM 2041 N N . GLU A 1 259 ? 7.615 -7.503 -24.523 1.00 89.62 259 GLU A N 1
ATOM 2042 C CA . GLU A 1 259 ? 7.140 -7.868 -25.858 1.00 89.62 259 GLU A CA 1
ATOM 2043 C C . GLU A 1 259 ? 7.375 -9.368 -26.037 1.00 89.62 259 GLU A C 1
ATOM 2045 O O . GLU A 1 259 ? 8.413 -9.886 -25.627 1.00 89.62 259 GLU A O 1
ATOM 2050 N N . ASP A 1 260 ? 6.373 -10.100 -26.529 1.00 87.44 260 ASP A N 1
ATOM 2051 C CA . ASP A 1 260 ? 6.428 -11.563 -26.689 1.00 87.44 260 ASP A CA 1
ATOM 2052 C C . ASP A 1 260 ? 6.941 -12.316 -25.445 1.00 87.44 260 ASP A C 1
ATOM 2054 O O . ASP A 1 260 ? 7.695 -13.285 -25.518 1.00 87.44 260 ASP A O 1
ATOM 2058 N N . ASN A 1 261 ? 6.505 -11.865 -24.263 1.00 85.88 261 ASN A N 1
ATOM 2059 C CA . ASN A 1 261 ? 6.909 -12.384 -22.952 1.00 85.88 261 ASN A CA 1
ATOM 2060 C C . ASN A 1 261 ? 8.394 -12.184 -22.578 1.00 85.88 261 ASN A C 1
ATOM 2062 O O . ASN A 1 261 ? 8.822 -12.726 -21.553 1.00 85.88 261 ASN A O 1
ATOM 2066 N N . ALA A 1 262 ? 9.151 -11.353 -23.290 1.00 93.00 262 ALA A N 1
ATOM 2067 C CA . ALA A 1 262 ? 10.535 -11.006 -22.974 1.00 93.00 262 ALA A CA 1
ATOM 2068 C C . ALA A 1 262 ? 10.714 -9.498 -22.738 1.00 93.00 262 ALA A C 1
ATOM 2070 O O . ALA A 1 262 ? 10.000 -8.673 -23.298 1.00 93.00 262 ALA A O 1
ATOM 2071 N N . TYR A 1 263 ? 11.663 -9.137 -21.872 1.00 95.56 263 TYR A N 1
ATOM 2072 C CA . TYR A 1 263 ? 12.131 -7.754 -21.760 1.00 95.56 263 TYR A CA 1
ATOM 2073 C C . TYR A 1 263 ? 13.121 -7.453 -22.884 1.00 95.56 263 TYR A C 1
ATOM 2075 O O . TYR A 1 263 ? 13.887 -8.335 -23.281 1.00 95.56 263 TYR A O 1
ATOM 2083 N N . ASN A 1 264 ? 13.167 -6.198 -23.331 1.00 95.19 264 ASN A N 1
ATOM 2084 C CA . ASN A 1 264 ? 14.311 -5.709 -24.092 1.00 95.19 264 ASN A CA 1
ATOM 2085 C C . ASN A 1 264 ? 15.591 -5.864 -23.240 1.00 95.19 264 ASN A C 1
ATOM 2087 O O . ASN A 1 264 ? 15.604 -5.491 -22.064 1.00 95.19 264 ASN A O 1
ATOM 2091 N N . ALA A 1 265 ? 16.639 -6.454 -23.822 1.00 95.31 265 ALA A N 1
ATOM 2092 C CA . ALA A 1 265 ? 17.851 -6.824 -23.091 1.00 95.31 265 ALA A CA 1
ATOM 2093 C C . ALA A 1 265 ? 18.610 -5.603 -22.551 1.00 95.31 265 ALA A C 1
ATOM 2095 O O . ALA A 1 265 ? 19.025 -5.619 -21.393 1.00 95.31 265 ALA A O 1
ATOM 2096 N N . ASP A 1 266 ? 18.720 -4.542 -23.352 1.00 95.50 266 ASP A N 1
ATOM 2097 C CA . ASP A 1 266 ? 19.424 -3.313 -22.978 1.00 95.50 266 ASP A CA 1
ATOM 2098 C C . ASP A 1 266 ? 18.670 -2.576 -21.864 1.00 95.50 266 ASP A C 1
ATOM 2100 O O . ASP A 1 266 ? 19.263 -2.187 -20.859 1.00 95.50 266 ASP A O 1
ATOM 2104 N N . ALA A 1 267 ? 17.342 -2.468 -21.985 1.00 96.12 267 ALA A N 1
ATOM 2105 C CA . ALA A 1 267 ? 16.492 -1.861 -20.962 1.00 96.12 267 ALA A CA 1
ATOM 2106 C C . ALA A 1 267 ? 16.553 -2.626 -19.632 1.00 96.12 267 ALA A C 1
ATOM 2108 O O . ALA A 1 267 ? 16.638 -2.020 -18.562 1.00 96.12 267 ALA A O 1
ATOM 2109 N N . LEU A 1 268 ? 16.538 -3.964 -19.688 1.00 96.88 268 LEU A N 1
ATOM 2110 C CA . LEU A 1 268 ? 16.688 -4.799 -18.500 1.00 96.88 268 LEU A CA 1
ATOM 2111 C C . LEU A 1 268 ? 18.073 -4.613 -17.872 1.00 96.88 268 LEU A C 1
ATOM 2113 O O . LEU A 1 268 ? 18.164 -4.416 -16.664 1.00 96.88 268 LEU A O 1
ATOM 2117 N N . GLN A 1 269 ? 19.140 -4.629 -18.674 1.00 97.25 269 GLN A N 1
ATOM 2118 C CA . GLN A 1 269 ? 20.502 -4.427 -18.185 1.00 97.25 269 GLN A CA 1
ATOM 2119 C C . GLN A 1 269 ? 20.674 -3.051 -17.526 1.00 97.25 269 GLN A C 1
ATOM 2121 O O . GLN A 1 269 ? 21.252 -2.973 -16.440 1.00 97.25 269 GLN A O 1
ATOM 2126 N N . ALA A 1 270 ? 20.143 -1.990 -18.141 1.00 97.25 270 ALA A N 1
ATOM 2127 C CA . ALA A 1 270 ? 20.161 -0.637 -17.590 1.00 97.25 270 ALA A CA 1
ATOM 2128 C C . ALA A 1 270 ? 19.422 -0.576 -16.245 1.00 97.25 270 ALA A C 1
ATOM 2130 O O . ALA A 1 270 ? 20.001 -0.177 -15.236 1.00 97.25 270 ALA A O 1
ATOM 2131 N N . TYR A 1 271 ? 18.192 -1.097 -16.192 1.00 97.69 271 TYR A N 1
ATOM 2132 C CA . TYR A 1 271 ? 17.414 -1.180 -14.957 1.00 97.69 271 TYR A CA 1
ATOM 2133 C C . TYR A 1 271 ? 18.155 -1.930 -13.838 1.00 97.69 271 TYR A C 1
ATOM 2135 O O . TYR A 1 271 ? 18.138 -1.509 -12.682 1.00 97.69 271 TYR A O 1
ATOM 2143 N N . GLU A 1 272 ? 18.827 -3.042 -14.148 1.00 96.94 272 GLU A N 1
ATOM 2144 C CA . GLU A 1 272 ? 19.588 -3.800 -13.151 1.00 96.94 272 GLU A CA 1
ATOM 2145 C C . GLU A 1 272 ? 20.860 -3.089 -12.676 1.00 96.94 272 GLU A C 1
ATOM 2147 O O . GLU A 1 272 ? 21.244 -3.240 -11.511 1.00 96.94 272 GLU A O 1
ATOM 2152 N N . ALA A 1 273 ? 21.515 -2.326 -13.551 1.00 97.38 273 ALA A N 1
ATOM 2153 C CA . ALA A 1 273 ? 22.656 -1.494 -13.186 1.00 97.38 273 ALA A CA 1
ATOM 2154 C C . ALA A 1 273 ? 22.228 -0.349 -12.254 1.00 97.38 273 ALA A C 1
ATOM 2156 O O . ALA A 1 273 ? 22.864 -0.121 -11.218 1.00 97.38 273 ALA A O 1
ATOM 2157 N N . ASP A 1 274 ? 21.108 0.304 -12.561 1.00 97.56 274 ASP A N 1
ATOM 2158 C CA . ASP A 1 274 ? 20.553 1.393 -11.757 1.00 97.56 274 ASP A CA 1
ATOM 2159 C C . ASP A 1 274 ? 20.005 0.896 -10.421 1.00 97.56 274 ASP A C 1
ATOM 2161 O O . ASP A 1 274 ? 20.249 1.522 -9.390 1.00 97.56 274 ASP A O 1
ATOM 2165 N N . TRP A 1 275 ? 19.365 -0.281 -10.399 1.00 97.06 275 TRP A N 1
ATOM 2166 C CA . TRP A 1 275 ? 18.979 -0.958 -9.159 1.00 97.06 275 TRP A CA 1
ATOM 2167 C C . TRP A 1 275 ? 20.172 -1.063 -8.211 1.00 97.06 275 TRP A C 1
ATOM 2169 O O . TRP A 1 275 ? 20.058 -0.729 -7.035 1.00 97.06 275 TRP A O 1
ATOM 2179 N N . LYS A 1 276 ? 21.326 -1.533 -8.695 1.00 95.25 276 LYS A N 1
ATOM 2180 C CA . LYS A 1 276 ? 22.526 -1.689 -7.859 1.00 95.25 276 LYS A CA 1
ATOM 2181 C C . LYS A 1 276 ? 23.071 -0.334 -7.417 1.00 95.25 276 LYS A C 1
ATOM 2183 O O . LYS A 1 276 ? 23.345 -0.148 -6.239 1.00 95.25 276 LYS A O 1
ATOM 2188 N N . THR A 1 277 ? 23.191 0.607 -8.346 1.00 96.06 277 THR A N 1
ATOM 2189 C CA . THR A 1 277 ? 23.849 1.901 -8.117 1.00 96.06 277 THR A CA 1
ATOM 2190 C C . THR A 1 277 ? 23.047 2.809 -7.186 1.00 96.06 277 THR A C 1
ATOM 2192 O O . THR A 1 277 ? 23.598 3.416 -6.270 1.00 96.06 277 THR A O 1
ATOM 2195 N N . LEU A 1 278 ? 21.731 2.890 -7.384 1.00 96.38 278 LEU A N 1
ATOM 2196 C CA . LEU A 1 278 ? 20.861 3.813 -6.653 1.00 96.38 278 LEU A CA 1
ATOM 2197 C C . LEU A 1 278 ? 20.412 3.275 -5.285 1.00 96.38 278 LEU A C 1
ATOM 2199 O O . LEU A 1 278 ? 19.840 4.022 -4.489 1.00 96.38 278 LEU A O 1
ATOM 2203 N N . SER A 1 279 ? 20.675 1.998 -4.999 1.00 91.19 279 SER A N 1
ATOM 2204 C CA . SER A 1 279 ? 20.276 1.334 -3.748 1.00 91.19 279 SER A CA 1
ATOM 2205 C C . SER A 1 279 ? 21.399 1.208 -2.724 1.00 91.19 279 SER A C 1
ATOM 2207 O O . SER A 1 279 ? 21.172 0.712 -1.622 1.00 91.19 279 SER A O 1
ATOM 2209 N N . ILE A 1 280 ? 22.610 1.641 -3.069 1.00 87.06 280 ILE A N 1
ATOM 2210 C CA . ILE A 1 280 ? 23.738 1.693 -2.142 1.00 87.06 280 ILE A CA 1
ATOM 2211 C C . ILE A 1 280 ? 23.680 3.026 -1.393 1.00 87.06 280 ILE A C 1
ATOM 2213 O O . ILE A 1 280 ? 23.545 4.088 -2.000 1.00 87.06 280 ILE A O 1
ATOM 2217 N N . LEU A 1 281 ? 23.802 2.976 -0.064 1.00 71.56 281 LEU A N 1
ATOM 2218 C CA . LEU A 1 281 ? 24.097 4.164 0.731 1.00 71.56 281 LEU A CA 1
ATOM 2219 C C . LEU A 1 281 ? 25.476 4.666 0.296 1.00 71.56 281 LEU A C 1
ATOM 2221 O O . LEU A 1 281 ? 26.473 3.989 0.550 1.00 71.56 281 LEU A O 1
ATOM 2225 N N . ASN A 1 282 ? 25.546 5.825 -0.361 1.00 55.22 282 ASN A N 1
ATOM 2226 C CA . ASN A 1 282 ? 26.829 6.484 -0.584 1.00 55.22 282 ASN A CA 1
ATOM 2227 C C . ASN A 1 282 ? 27.450 6.750 0.793 1.00 55.22 282 ASN A C 1
ATOM 2229 O O . ASN A 1 282 ? 26.973 7.585 1.560 1.00 55.22 282 ASN A O 1
ATOM 2233 N N . GLY A 1 283 ? 28.468 5.965 1.141 1.00 44.12 283 GLY A N 1
ATOM 2234 C CA . GLY A 1 283 ? 29.189 6.116 2.390 1.00 44.12 283 GLY A CA 1
ATOM 2235 C C . GLY A 1 283 ? 29.957 7.434 2.399 1.00 44.12 283 GLY A C 1
ATOM 2236 O O . GLY A 1 283 ? 30.855 7.611 1.587 1.00 44.12 283 GLY A O 1
ATOM 2237 N N . LEU A 1 284 ? 29.613 8.294 3.361 1.00 36.28 284 LEU A N 1
ATOM 2238 C CA . LEU A 1 284 ? 30.468 9.303 3.997 1.00 36.28 284 LEU A CA 1
ATOM 2239 C C . LEU A 1 284 ? 31.212 10.269 3.052 1.00 36.28 284 LEU A C 1
ATOM 2241 O O . LEU A 1 284 ? 32.357 10.023 2.675 1.00 36.28 284 LEU A O 1
ATOM 2245 N N . GLU A 1 285 ? 30.641 11.457 2.836 1.00 31.53 285 GLU A N 1
ATOM 2246 C CA . GLU A 1 285 ? 31.494 12.652 2.834 1.00 31.53 285 GLU A CA 1
ATOM 2247 C C . GLU A 1 285 ? 32.016 12.841 4.269 1.00 31.53 285 GLU A C 1
ATOM 2249 O O . GLU A 1 285 ? 31.240 12.989 5.217 1.00 31.53 285 GLU A O 1
ATOM 2254 N N . LYS A 1 286 ? 33.337 12.701 4.418 1.00 33.03 286 LYS A N 1
ATOM 2255 C CA . LYS A 1 286 ? 34.105 13.134 5.590 1.00 33.03 286 LYS A CA 1
ATOM 2256 C C . LYS A 1 286 ? 34.199 14.651 5.634 1.00 33.03 286 LYS A C 1
ATOM 2258 O O . LYS A 1 286 ? 34.347 15.244 4.545 1.00 33.03 286 LYS A O 1
#

InterPro domains:
  IPR014776 Tetrapyrrole methylase, subdomain 2 [G3DSA:3.30.950.10] (1-88)
  IPR035996 Tetrapyrrole methylase superfamily [SSF53790] (3-90)
  IPR051810 Precorrin Methyltransferase [PTHR47036] (1-91)
  IPR053733 Heme Transport and Utilization Superfamily [G3DSA:3.40.1570.10] (116-280)
  IPR053733 Heme Transport and Utilization Superfamily [SSF144064] (108-269)
  IPR055136 LFE_1968-like [PF22684] (186-269)

Solvent-accessible surface area (backbone atoms only — not comparable to full-atom values): 16332 Å² total; per-residue (Å²): 114,70,46,76,42,70,50,53,18,46,99,90,41,67,58,58,49,49,51,49,41,60,58,47,56,76,80,41,63,51,74,27,39,25,40,40,34,30,36,74,99,45,96,77,46,45,79,46,81,43,35,44,74,54,52,68,81,47,100,70,34,62,58,20,37,37,40,38,44,30,100,69,27,44,77,56,99,92,39,84,45,64,80,64,97,50,87,84,69,74,56,93,74,64,69,81,85,56,94,86,72,71,86,83,75,74,91,69,39,73,98,59,49,52,34,54,46,53,14,52,52,29,59,77,47,92,82,72,50,64,62,54,47,11,62,74,68,72,49,41,47,38,52,49,44,52,26,29,38,68,42,45,95,94,47,47,20,47,59,40,42,32,40,57,46,58,53,64,56,64,56,54,58,61,57,39,41,60,37,46,58,27,39,36,39,40,62,47,96,91,68,52,74,48,79,41,84,40,52,32,75,42,63,40,80,55,89,55,29,36,36,39,62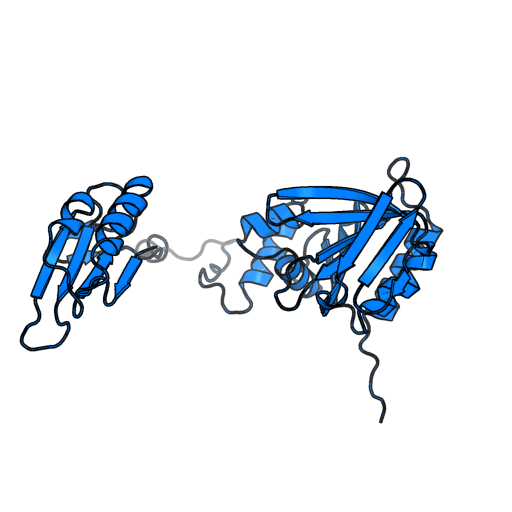,60,100,87,50,77,48,77,43,66,42,76,55,54,67,41,32,30,42,38,36,33,68,93,79,41,49,34,38,42,28,14,26,93,82,26,42,65,61,36,33,41,25,65,50,64,60,98,88,37,65,56,66,64,29,51,50,43,50,55,52,48,53,58,62,40,45,45,72,82,78,71,92,126

Mean predicted aligned error: 14.83 Å

Nearest PDB structures (foldseek):
  2zvb-assembly1_A  TM=9.623E-01  e=9.746E-09  Thermus thermophilus HB8
  3nut-assembly1_D  TM=8.747E-01  e=2.666E-05  Rhodobacter capsulatus
  4mf9-assembly1_A  TM=5.046E-01  e=8.142E-09  Pseudomonas aeruginosa
  4cdp-assembly1_A  TM=5.701E-01  e=6.479E-07  Escherichia coli O157:H7
  4mgf-assembly1_A  TM=4.671E-01  e=4.363E-08  Pseudomonas aeruginosa

Secondary structure (DSSP, 8-state):
--EEEES---SS--SHHHHHHHHHTTTS-TT-EEEEEESTTSTT-EEEEEETTTGGGS---TTEEEEE--TT-EEETTEEE---S-TTT--TT-PPPPTT--PPPPSS-TTTHHHHHHHHHHHH-S---HHHHHHHHTS-HHHHHHHHHT-BTTB-BTTEEEEE--S-THHHHHHHGGG-EEEEEEE-TTS-EEEEEEEGGGEEEETTEEEEE-SS-EEEEEGGG--EEEEEEETTTEEEEEEE-TTS-EEEEEEE-EETTEE-HHHHHHHHHHHHHHTS------

Sequence (286 aa):
FVVALYNPKSGRRTQQIVEAQRILLQYRKPETPVAIVKSAYREAQNIQMVRLDEMKDCKIGMLTTVLIGNSSTYMDQGLMITPRGYANKYKDITGDAIEGEKRGRSLTMGLVGWKDCVREFLRGTNDYSLRDLASHFNSSTGEIISAISEAGEDDSAGEYSATKVQQAPSSVIEAAKNWGLLRAVVRSEAGAISELMVHAEDFKLRGDWLNIENNHFHLHVNWANVQQAWFVKRGKKLCSVHFTDEKNETVFNVSLVREDNAYNADALQAYEADWKTLSILNGLEK

Radius of gyration: 26.55 Å; Cα contacts (8 Å, |Δi|>4): 470; chains: 1; bounding box: 68×58×72 Å

Organism: NCBI:txid652676

pLDDT: mean 87.59, std 15.7, range [31.53, 98.44]